Protein AF-A0A2J6R7A3-F1 (afdb_monomer)

Mean predicted aligned error: 12.29 Å

Foldseek 3Di:
DVVVVVVVVVVPPPPDPFAWAFDPPVPGRDTDGGCQLVPPVLVVLLVVLLVVLVVCVQVVVLVCLLVSLLSLLVSLVSNVVSCVVCVQRDALVSLVVSLCSLAQSCVSSDQDAPVSCVSNVVSVVSSLVSNLVSLVVLLVCLPPVLVRRDDPPHFDWDQDPVGTDGCPPPVNSVCSNVVSVVSNVCSCVVVVPVVVVVNPPVVVVPPDPPDDDDDPDPDDDDPPDRDDDPDPDDPDDDDDDDDDDDKDWDWDGDGPDIDIDIDD

Secondary structure (DSSP, 8-state):
-HHHHHHHHHHH-PPP----EE-SSTT---EE--TTTS-HHHHHHHHHHHHHHHHHHHTT-GGGHHHHHHHHHHHHHHHHHHHHHTTTTS-HHHHHHHHHHHHHHHHTT---SHHHHHHTHHHHHHHHHHHHHHHHHHHHHHHTGGGTT--TT---EEEETTEEEETTSHHHHHHHHHHHHHHHHHHHHHHHHHHHHTTTTTTTT---------------------S--------------------EEEEEEETTEEEEEEE-

pLDDT: mean 75.12, std 22.62, range [27.59, 96.31]

Solvent-accessible surface area (backbone atoms only — not comparable to full-atom values): 16138 Å² total; per-residue (Å²): 112,71,67,61,53,51,55,52,52,63,72,66,57,72,76,72,91,69,51,31,46,64,47,87,53,88,91,50,72,49,72,46,68,27,60,74,78,67,20,67,65,54,53,50,49,56,52,54,40,47,51,50,41,52,51,25,61,76,69,68,36,62,81,57,43,48,58,39,48,47,50,46,45,51,54,37,50,54,53,48,52,54,49,62,75,32,49,93,57,42,36,51,68,58,52,56,52,50,51,45,59,55,54,40,56,56,54,78,61,52,74,87,45,68,68,49,35,66,78,28,43,70,54,53,51,53,44,49,54,55,50,54,53,52,41,58,48,39,41,51,32,38,76,53,33,62,66,43,82,72,50,91,95,50,83,57,61,48,78,49,99,92,44,78,40,55,59,81,39,72,65,43,42,51,48,40,39,53,50,24,54,50,48,58,61,48,44,60,51,67,52,63,46,44,76,62,46,64,61,49,74,72,53,68,80,63,71,75,80,90,71,89,79,90,75,87,72,91,73,77,97,70,99,76,84,80,77,94,69,85,77,81,77,75,94,65,84,80,88,77,97,66,88,80,79,71,70,51,78,50,82,47,79,62,61,98,45,76,48,79,50,74,49,119

Structure (mmCIF, N/CA/C/O backbone):
data_AF-A0A2J6R7A3-F1
#
_entry.id   AF-A0A2J6R7A3-F1
#
loop_
_atom_site.group_PDB
_atom_site.id
_atom_site.type_symbol
_atom_site.label_atom_id
_atom_site.label_alt_id
_atom_site.label_comp_id
_atom_site.label_asym_id
_atom_site.label_entity_id
_atom_site.label_seq_id
_atom_site.pdbx_PDB_ins_code
_atom_site.Cartn_x
_atom_site.Cartn_y
_atom_site.Cartn_z
_atom_site.occupancy
_atom_site.B_iso_or_equiv
_atom_site.auth_seq_id
_atom_site.auth_comp_id
_atom_site.auth_asym_id
_atom_site.auth_atom_id
_atom_site.pdbx_PDB_model_num
ATOM 1 N N . MET A 1 1 ? -11.533 21.138 -23.924 1.00 52.56 1 MET A N 1
ATOM 2 C CA . MET A 1 1 ? -12.806 20.400 -23.740 1.00 52.56 1 MET A CA 1
ATOM 3 C C . MET A 1 1 ? -12.697 19.260 -22.718 1.00 52.56 1 MET A C 1
ATOM 5 O O . MET A 1 1 ? -13.515 19.230 -21.811 1.00 52.56 1 MET A O 1
ATOM 9 N N . MET A 1 2 ? -11.669 18.395 -22.769 1.00 51.00 2 MET A N 1
ATOM 10 C CA . MET A 1 2 ? -11.481 17.281 -21.807 1.00 51.00 2 MET A CA 1
ATOM 11 C C . MET A 1 2 ? -11.433 17.689 -20.320 1.00 51.00 2 MET A C 1
ATOM 13 O O . MET A 1 2 ? -12.018 17.005 -19.488 1.00 51.00 2 MET A O 1
ATOM 17 N N . VAL A 1 3 ? -10.788 18.814 -19.982 1.00 53.75 3 VAL A N 1
ATOM 18 C CA . VAL A 1 3 ? -10.642 19.272 -18.582 1.00 53.75 3 VAL A CA 1
ATOM 19 C C . VAL A 1 3 ? -11.994 19.612 -17.941 1.00 53.75 3 VAL A C 1
ATOM 21 O O . VAL A 1 3 ? -12.256 19.224 -16.808 1.00 53.75 3 VAL A O 1
ATOM 24 N N . TRP A 1 4 ? -12.890 20.261 -18.687 1.00 63.69 4 TRP A N 1
ATOM 25 C CA . TRP A 1 4 ? -14.226 20.622 -18.203 1.00 63.69 4 TRP A CA 1
ATOM 26 C C . TRP A 1 4 ? -15.150 19.409 -18.055 1.00 63.69 4 TRP A C 1
ATOM 28 O O . TRP A 1 4 ? -15.930 19.359 -17.110 1.00 63.69 4 TRP A O 1
ATOM 38 N N . CYS A 1 5 ? -15.011 18.398 -18.922 1.00 60.84 5 CYS A N 1
ATOM 39 C CA . CYS A 1 5 ? -15.703 17.118 -18.743 1.00 60.84 5 CYS A CA 1
ATOM 40 C C . CYS A 1 5 ? -15.235 16.391 -17.478 1.00 60.84 5 CYS A C 1
ATOM 42 O O . CYS A 1 5 ? -16.072 15.880 -16.745 1.00 60.84 5 CYS A O 1
ATOM 44 N N . MET A 1 6 ? -13.930 16.386 -17.171 1.00 54.31 6 MET A N 1
ATOM 45 C CA . MET A 1 6 ? -13.450 15.790 -15.918 1.00 54.31 6 MET A CA 1
ATOM 46 C C . MET A 1 6 ? -13.979 16.538 -14.691 1.00 54.31 6 MET A C 1
ATOM 48 O O . MET A 1 6 ? -14.479 15.893 -13.777 1.00 54.31 6 MET A O 1
ATOM 52 N N . ILE A 1 7 ? -13.945 17.876 -14.681 1.00 62.59 7 ILE A N 1
ATOM 53 C CA . ILE A 1 7 ? -14.478 18.678 -13.564 1.00 62.59 7 I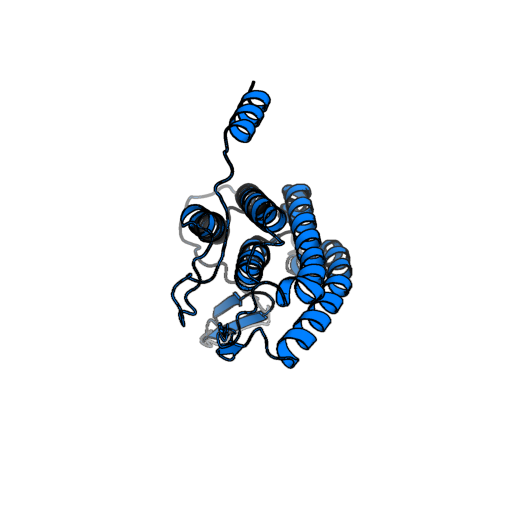LE A CA 1
ATOM 54 C C . ILE A 1 7 ? -15.981 18.421 -13.368 1.00 62.59 7 ILE A C 1
ATOM 56 O O . ILE A 1 7 ? -16.423 18.244 -12.236 1.00 62.59 7 ILE A O 1
ATOM 60 N N . ALA A 1 8 ? -16.754 18.333 -14.455 1.00 66.19 8 ALA A N 1
ATOM 61 C CA . ALA A 1 8 ? -18.174 18.001 -14.386 1.00 66.19 8 ALA A CA 1
ATOM 62 C C . ALA A 1 8 ? -18.407 16.584 -13.830 1.00 66.19 8 ALA A C 1
ATOM 64 O O . ALA A 1 8 ? -19.236 16.410 -12.945 1.00 66.19 8 ALA A O 1
ATOM 65 N N . ILE A 1 9 ? -17.635 15.583 -14.268 1.00 63.72 9 ILE A N 1
ATOM 66 C CA . ILE A 1 9 ? -17.728 14.206 -13.750 1.00 63.72 9 ILE A CA 1
ATOM 67 C C . ILE A 1 9 ? -17.385 14.153 -12.251 1.00 63.72 9 ILE A C 1
ATOM 69 O O . ILE A 1 9 ? -18.092 13.497 -11.489 1.00 63.72 9 ILE A O 1
ATOM 73 N N . PHE A 1 10 ? -16.366 14.891 -11.802 1.00 54.72 10 PHE A N 1
ATOM 74 C CA . PHE A 1 10 ? -16.024 14.991 -10.379 1.00 54.72 10 PHE A CA 1
ATOM 75 C C . PHE A 1 10 ? -17.095 15.708 -9.547 1.00 54.72 10 PHE A C 1
ATOM 77 O O . PHE A 1 10 ? -17.255 15.383 -8.374 1.00 54.72 10 PHE A O 1
ATOM 84 N N . ALA A 1 11 ? -17.853 16.638 -10.134 1.00 61.22 11 ALA A N 1
ATOM 85 C CA . ALA A 1 11 ? -18.954 17.321 -9.454 1.00 61.22 11 ALA A CA 1
ATOM 86 C C . ALA A 1 11 ? -20.214 16.445 -9.294 1.00 61.22 11 ALA A C 1
ATOM 88 O O . ALA A 1 11 ? -20.999 16.679 -8.377 1.00 61.22 11 ALA A O 1
ATOM 89 N N . PHE A 1 12 ? -20.400 15.432 -10.152 1.00 52.88 12 PHE A N 1
ATOM 90 C CA . PHE A 1 12 ? -21.544 14.506 -10.106 1.00 52.88 12 PHE A CA 1
ATOM 91 C C . PHE A 1 12 ? -21.271 13.189 -9.378 1.00 52.88 12 PHE A C 1
ATOM 93 O O . PHE A 1 12 ? -22.209 12.429 -9.135 1.00 52.88 12 PHE A O 1
ATOM 100 N N . LEU A 1 13 ? -20.022 12.916 -8.997 1.00 53.72 13 LEU A N 1
ATOM 101 C CA . LEU A 1 13 ? -19.700 11.825 -8.083 1.00 53.72 13 LEU A CA 1
ATOM 102 C C . LEU A 1 13 ? -20.241 12.186 -6.700 1.00 53.72 13 LEU A C 1
ATOM 104 O O . LEU A 1 13 ? -19.534 12.748 -5.861 1.00 53.72 13 LEU A O 1
ATOM 108 N N . GLN A 1 14 ? -21.526 11.882 -6.477 1.00 46.75 14 GLN A N 1
ATOM 109 C CA . GLN A 1 14 ? -22.060 11.837 -5.130 1.00 46.75 14 GLN A CA 1
ATOM 110 C C . GLN A 1 14 ? -21.192 10.843 -4.364 1.00 46.75 14 GLN A C 1
ATOM 112 O O . GLN A 1 14 ? -21.101 9.679 -4.757 1.00 46.75 14 GLN A O 1
ATOM 117 N N . PRO A 1 15 ? -20.503 11.304 -3.320 1.00 53.16 15 PRO A N 1
ATOM 118 C CA . PRO A 1 15 ? -19.711 10.413 -2.509 1.00 53.16 15 PRO A CA 1
ATOM 119 C C . PRO A 1 15 ? -20.674 9.416 -1.889 1.00 53.16 15 PRO A C 1
ATOM 121 O O . PRO A 1 15 ? -21.611 9.827 -1.195 1.00 53.16 15 PRO A O 1
ATOM 124 N N . ALA A 1 16 ? -20.474 8.129 -2.167 1.00 56.16 16 ALA A N 1
ATOM 125 C CA . ALA A 1 16 ? -21.212 7.118 -1.444 1.00 56.16 16 ALA A CA 1
ATOM 126 C C . ALA A 1 16 ? -20.918 7.318 0.049 1.00 56.16 16 ALA A C 1
ATOM 128 O O . ALA A 1 16 ? -19.846 7.782 0.457 1.00 56.16 16 ALA A O 1
ATOM 129 N N . LEU A 1 17 ? -21.945 7.108 0.870 1.00 59.06 17 LEU A N 1
ATOM 130 C CA . LEU A 1 17 ? -21.821 7.199 2.316 1.00 59.06 17 LEU A CA 1
ATOM 131 C C . LEU A 1 17 ? -20.882 6.068 2.754 1.00 59.06 17 LEU A C 1
ATOM 133 O O . LEU A 1 17 ? -21.301 4.935 2.957 1.00 59.06 17 LEU A O 1
ATOM 137 N N . ALA A 1 18 ? -19.608 6.413 2.868 1.00 58.22 18 ALA A N 1
ATOM 138 C CA . ALA A 1 18 ? -18.520 5.543 3.256 1.00 58.22 18 ALA A CA 1
ATOM 139 C C . ALA A 1 18 ? -18.461 5.436 4.783 1.00 58.22 18 ALA A C 1
ATOM 141 O O . ALA A 1 18 ? -18.027 6.360 5.478 1.00 58.22 18 ALA A O 1
ATOM 142 N N . TYR A 1 19 ? -18.958 4.320 5.315 1.00 78.00 19 TYR A N 1
ATOM 143 C CA . TYR A 1 19 ? -18.936 4.029 6.746 1.00 78.00 19 TYR A CA 1
ATOM 144 C C . TYR A 1 19 ? -18.610 2.567 6.935 1.00 78.00 19 TYR A C 1
ATOM 146 O O . TYR A 1 19 ? -19.384 1.697 6.544 1.00 78.00 19 TYR A O 1
ATOM 154 N N . THR A 1 20 ? -17.495 2.310 7.601 1.00 86.50 20 THR A N 1
ATOM 155 C CA . THR A 1 20 ? -17.261 1.002 8.185 1.00 86.50 20 THR A CA 1
ATOM 156 C C . THR A 1 20 ? -17.629 1.037 9.649 1.00 86.50 20 THR A C 1
ATOM 158 O O . THR A 1 20 ? -17.052 1.799 10.423 1.00 86.50 20 THR A O 1
ATOM 161 N N . TYR A 1 21 ? -18.615 0.235 10.015 1.00 90.00 21 TYR A N 1
ATOM 162 C CA . TYR A 1 21 ? -19.198 0.223 11.347 1.00 90.00 21 TYR A CA 1
ATOM 163 C C . TYR A 1 21 ? -19.470 -1.216 11.784 1.00 90.00 21 TYR A C 1
ATOM 165 O O . TYR A 1 21 ? -19.466 -2.153 10.982 1.00 90.00 21 TYR A O 1
ATOM 173 N N . PHE A 1 22 ? -19.663 -1.405 13.085 1.00 91.38 22 PHE A N 1
ATOM 174 C CA . PHE A 1 22 ? -20.123 -2.688 13.605 1.00 91.38 22 PHE A CA 1
ATOM 175 C C . PHE A 1 22 ? -21.624 -2.814 13.395 1.00 91.38 22 PHE A C 1
ATOM 177 O O . PHE A 1 22 ? -22.335 -1.834 13.592 1.00 91.38 22 PHE A O 1
ATOM 184 N N . SER A 1 23 ? -22.103 -4.020 13.093 1.00 93.19 23 SER A N 1
ATOM 185 C CA . SER A 1 23 ? -23.536 -4.315 13.077 1.00 93.19 23 SER A CA 1
ATOM 186 C C . SER A 1 23 ? -24.207 -3.828 14.371 1.00 93.19 23 SER A C 1
ATOM 188 O O . SER A 1 23 ? -23.655 -3.973 15.472 1.00 93.19 23 SER A O 1
ATOM 190 N N . GLU 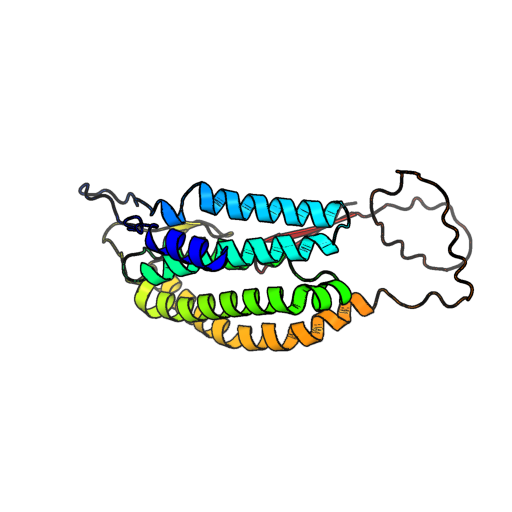A 1 24 ? -25.390 -3.230 14.216 1.00 93.31 24 GLU A N 1
ATOM 191 C CA . GLU A 1 24 ? -26.219 -2.729 15.319 1.00 93.31 24 GLU A CA 1
ATOM 192 C C . GLU A 1 24 ? -26.833 -3.869 16.146 1.00 93.31 24 GLU A C 1
ATOM 194 O O . GLU A 1 24 ? -27.327 -3.641 17.250 1.00 93.31 24 GLU A O 1
ATOM 199 N N . GLU A 1 25 ? -26.762 -5.109 15.654 1.00 95.38 25 GLU A N 1
ATOM 200 C CA . GLU A 1 25 ? -27.250 -6.283 16.368 1.00 95.38 25 GLU A CA 1
ATOM 201 C C . GLU A 1 25 ? -26.543 -6.447 17.734 1.00 95.38 25 GLU A C 1
ATOM 203 O O . GLU A 1 25 ? -25.303 -6.447 17.816 1.00 95.38 25 GLU A O 1
ATOM 208 N N . PRO A 1 26 ? -27.304 -6.607 18.834 1.00 93.69 26 PRO A N 1
ATOM 209 C CA . PRO A 1 26 ? -26.738 -6.724 20.170 1.00 93.69 26 PRO A CA 1
ATOM 210 C C . PRO A 1 26 ? -25.881 -7.989 20.276 1.00 93.69 26 PRO A C 1
ATOM 212 O O . PRO A 1 26 ? -26.331 -9.095 19.996 1.00 93.69 26 PRO A O 1
ATOM 215 N N . GLY A 1 27 ? -24.619 -7.820 20.675 1.00 91.19 27 GLY A N 1
ATOM 216 C CA . GLY A 1 27 ? -23.644 -8.914 20.756 1.00 91.19 27 GLY A CA 1
ATOM 217 C C . GLY A 1 27 ? -22.972 -9.284 19.429 1.00 91.19 27 GLY A C 1
ATOM 218 O O . GLY A 1 27 ? -22.037 -10.083 19.438 1.00 91.19 27 GLY A O 1
ATOM 219 N N . SER A 1 28 ? -23.366 -8.684 18.301 1.00 94.00 28 SER A N 1
ATOM 220 C CA . SER A 1 28 ? -22.678 -8.905 17.029 1.00 94.00 28 SER A CA 1
ATOM 221 C C . SER A 1 28 ? -21.379 -8.098 16.958 1.00 94.00 28 SER A C 1
ATOM 223 O O . SER A 1 28 ? -21.346 -6.885 17.198 1.00 94.00 28 SER A O 1
ATOM 225 N N . CYS A 1 29 ? -20.292 -8.784 16.605 1.00 92.88 29 CYS A N 1
ATOM 226 C CA . CYS A 1 29 ? -18.994 -8.186 16.277 1.00 92.88 29 CYS A CA 1
ATOM 227 C C . CYS A 1 29 ? -18.745 -8.158 14.762 1.00 92.88 29 CYS A C 1
ATOM 229 O O . CYS A 1 29 ? -17.603 -8.027 14.321 1.00 92.88 29 CYS A O 1
ATOM 231 N N . GLN A 1 30 ? -19.801 -8.303 13.958 1.00 93.00 30 GLN A N 1
ATOM 232 C CA . GLN A 1 30 ? -19.699 -8.225 12.509 1.00 93.00 30 GLN A CA 1
ATOM 233 C C . GLN A 1 30 ? -19.356 -6.799 12.081 1.00 93.00 30 GLN A C 1
ATOM 235 O O . GLN A 1 30 ? -19.992 -5.840 12.514 1.00 93.00 30 GLN A O 1
ATOM 240 N N . ILE A 1 31 ? -18.358 -6.675 11.212 1.00 90.56 31 ILE A N 1
ATOM 241 C CA . ILE A 1 31 ? -17.948 -5.405 10.620 1.00 90.56 31 ILE A CA 1
ATOM 242 C C . ILE A 1 31 ? -18.575 -5.310 9.238 1.00 90.56 31 ILE A C 1
ATOM 244 O O . ILE A 1 31 ? -18.344 -6.168 8.385 1.00 90.56 31 ILE A O 1
ATOM 248 N N . ILE A 1 32 ? -19.358 -4.261 9.026 1.00 91.81 32 ILE A N 1
ATOM 24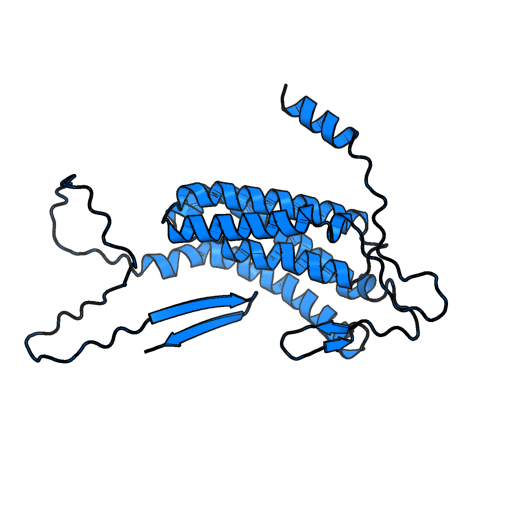9 C CA . ILE A 1 32 ? -19.896 -3.899 7.721 1.00 91.81 32 ILE A CA 1
ATOM 250 C C . ILE A 1 32 ? -18.907 -2.904 7.132 1.00 91.81 32 ILE A C 1
ATOM 252 O O . ILE A 1 32 ? -18.773 -1.797 7.641 1.00 91.81 32 ILE A O 1
ATOM 256 N N . GLY A 1 33 ? -18.140 -3.351 6.140 1.00 88.19 33 GLY A N 1
ATOM 257 C CA . GLY A 1 33 ? -17.091 -2.558 5.505 1.00 88.19 33 GLY A CA 1
ATOM 258 C C . GLY A 1 33 ? -17.630 -1.575 4.471 1.00 88.19 33 GLY A C 1
ATOM 259 O O . GLY A 1 33 ? -18.680 -1.818 3.873 1.00 88.19 33 GLY A O 1
ATOM 260 N N . ASP A 1 34 ? -16.879 -0.505 4.220 1.00 86.25 34 ASP A N 1
ATOM 261 C CA . ASP A 1 34 ? -17.216 0.447 3.168 1.00 86.25 34 ASP A CA 1
ATOM 262 C C . ASP A 1 34 ? -17.059 -0.194 1.777 1.00 86.25 34 ASP A C 1
ATOM 264 O O . ASP A 1 34 ? -15.997 -0.717 1.421 1.00 86.25 34 ASP A O 1
ATOM 268 N N . ALA A 1 35 ? -18.126 -0.150 0.977 1.00 86.94 35 ALA A N 1
ATOM 269 C CA . ALA A 1 35 ? -18.133 -0.661 -0.387 1.00 86.94 35 ALA A CA 1
ATOM 270 C C . ALA A 1 35 ? -17.230 0.147 -1.327 1.00 86.94 35 ALA A C 1
ATOM 272 O O . ALA A 1 35 ? -16.858 -0.375 -2.372 1.00 86.94 35 ALA A O 1
ATOM 273 N N . ASP A 1 36 ? -16.827 1.367 -0.974 1.00 83.38 36 ASP A N 1
ATOM 274 C CA . ASP A 1 36 ? -15.869 2.120 -1.778 1.00 83.38 36 ASP A CA 1
ATOM 275 C C . ASP A 1 36 ? -14.442 1.617 -1.544 1.00 83.38 36 ASP A C 1
ATOM 277 O O . ASP A 1 36 ? -13.702 1.421 -2.502 1.00 83.38 36 ASP A O 1
ATOM 281 N N . VAL A 1 37 ? -14.047 1.320 -0.301 1.00 81.44 37 VAL A N 1
ATOM 282 C CA . VAL A 1 37 ? -12.709 0.775 0.011 1.00 81.44 37 VAL A CA 1
ATOM 283 C C . VAL A 1 37 ? -12.611 -0.714 -0.336 1.00 81.44 37 VAL A C 1
ATOM 285 O O . VAL A 1 37 ? -11.611 -1.178 -0.893 1.00 81.44 37 VAL A O 1
ATOM 288 N N . TYR A 1 38 ? -13.654 -1.483 -0.027 1.00 81.19 38 TYR A N 1
ATOM 289 C CA . TYR A 1 38 ? -13.719 -2.921 -0.293 1.00 81.19 38 TYR A CA 1
ATOM 290 C C . TYR A 1 38 ? -14.384 -3.286 -1.606 1.00 81.19 38 TYR A C 1
ATOM 292 O O . TYR A 1 38 ? -14.481 -4.475 -1.932 1.00 81.19 38 TYR A O 1
ATOM 300 N N . GLY A 1 39 ? -14.796 -2.278 -2.365 1.00 85.00 39 GLY A N 1
ATOM 301 C CA . GLY A 1 39 ? -15.435 -2.439 -3.650 1.00 85.00 39 GLY A CA 1
ATOM 302 C C . GLY A 1 39 ? -14.631 -3.350 -4.545 1.00 85.00 39 GLY A C 1
ATOM 303 O O . GLY A 1 39 ? -13.407 -3.226 -4.682 1.00 85.00 39 GLY A O 1
ATOM 304 N N . ILE A 1 40 ? -15.347 -4.260 -5.198 1.00 86.31 40 ILE A N 1
ATOM 305 C CA . ILE A 1 40 ? -14.751 -5.163 -6.174 1.00 86.31 40 ILE A CA 1
ATOM 306 C C . ILE A 1 40 ? -13.999 -4.372 -7.257 1.00 86.31 40 ILE A C 1
ATOM 308 O O . ILE A 1 40 ? -12.939 -4.804 -7.694 1.00 86.31 40 ILE A O 1
ATOM 312 N N . GLY A 1 41 ? -14.473 -3.167 -7.599 1.00 88.00 41 GLY A N 1
ATOM 313 C CA . GLY A 1 41 ? -13.824 -2.261 -8.547 1.00 88.00 41 GLY A CA 1
ATOM 314 C C . GLY A 1 41 ? -12.413 -1.827 -8.135 1.00 88.00 41 GLY A C 1
ATOM 315 O O . GLY A 1 41 ? -11.489 -1.980 -8.932 1.00 88.00 41 GLY A O 1
ATOM 316 N N . ILE A 1 42 ? -12.210 -1.341 -6.901 1.00 88.69 42 ILE A N 1
ATOM 317 C CA . ILE A 1 42 ? -10.878 -0.900 -6.445 1.00 88.69 42 ILE A CA 1
ATOM 318 C C . ILE A 1 42 ? -9.915 -2.087 -6.393 1.00 88.69 42 ILE A C 1
ATOM 320 O O . ILE A 1 42 ? -8.807 -2.016 -6.928 1.00 88.69 42 ILE A O 1
ATOM 324 N N . ARG A 1 43 ? -10.347 -3.205 -5.801 1.00 87.44 43 ARG A N 1
ATOM 325 C CA . ARG A 1 43 ? -9.512 -4.407 -5.667 1.00 87.44 43 ARG A CA 1
ATOM 326 C C . ARG A 1 43 ? -9.119 -4.978 -7.029 1.00 87.44 43 ARG A C 1
ATOM 328 O O . ARG A 1 43 ? -7.933 -5.194 -7.274 1.00 87.44 43 ARG A O 1
ATOM 335 N N . LEU A 1 44 ? -10.088 -5.165 -7.930 1.00 89.25 44 LEU A N 1
ATOM 336 C CA . LEU A 1 44 ? -9.810 -5.609 -9.297 1.00 89.25 44 LEU A CA 1
ATOM 337 C C . LEU A 1 44 ? -8.908 -4.616 -10.032 1.00 89.25 44 LEU A C 1
ATOM 339 O O . LEU A 1 44 ? -8.012 -5.055 -10.742 1.00 89.25 44 LEU A O 1
ATOM 343 N N . GLY A 1 45 ? -9.070 -3.307 -9.818 1.00 90.88 45 GLY A N 1
ATOM 344 C CA . GLY A 1 45 ? -8.184 -2.282 -10.372 1.00 90.88 45 GLY A CA 1
ATOM 345 C C . GLY A 1 45 ? -6.717 -2.514 -10.001 1.00 90.88 45 GLY A C 1
ATOM 346 O O . GLY A 1 45 ? -5.869 -2.619 -10.887 1.00 90.88 45 GLY A O 1
ATOM 347 N N . PHE A 1 46 ? -6.415 -2.686 -8.710 1.00 91.75 46 PHE A N 1
ATOM 348 C CA . PHE A 1 46 ? -5.051 -2.985 -8.253 1.00 91.75 46 PHE A CA 1
ATOM 349 C C . PHE A 1 46 ? -4.523 -4.325 -8.784 1.00 91.75 46 PHE A C 1
ATOM 351 O O . PHE A 1 46 ? -3.361 -4.402 -9.189 1.00 91.75 46 PHE A O 1
ATOM 358 N N . TYR A 1 47 ? -5.349 -5.374 -8.821 1.00 90.25 47 TYR A N 1
ATOM 359 C CA . TYR A 1 47 ? -4.923 -6.686 -9.320 1.00 90.25 47 TYR A CA 1
ATOM 360 C C . TYR A 1 47 ? -4.673 -6.695 -10.829 1.00 90.25 47 TYR A C 1
ATOM 362 O O . TYR A 1 47 ? -3.677 -7.258 -11.279 1.00 90.25 47 TYR A O 1
ATOM 370 N N . LEU A 1 48 ? -5.517 -6.028 -11.616 1.00 92.44 48 LEU A N 1
ATOM 371 C CA . LEU A 1 48 ? -5.323 -5.890 -13.059 1.00 92.44 48 LEU A CA 1
ATOM 372 C C . LEU A 1 48 ? -4.077 -5.057 -13.376 1.00 92.44 48 LEU A C 1
ATOM 374 O O . LEU A 1 48 ? -3.319 -5.417 -14.277 1.00 92.44 48 LEU A O 1
ATOM 378 N N . GLN A 1 49 ? -3.811 -3.993 -12.611 1.00 93.94 49 GLN A N 1
ATOM 379 C CA . GLN A 1 49 ? -2.561 -3.233 -12.721 1.00 93.94 49 GLN A CA 1
ATOM 380 C C . GLN A 1 49 ? -1.341 -4.101 -12.393 1.00 93.94 49 GLN A C 1
ATOM 382 O O . GLN A 1 49 ? -0.345 -4.075 -13.115 1.00 93.94 49 GLN A O 1
ATOM 387 N N . TYR A 1 50 ? -1.427 -4.928 -11.348 1.00 92.00 50 TYR A N 1
ATOM 388 C CA . TYR A 1 50 ? -0.354 -5.853 -10.985 1.00 92.00 50 TYR A CA 1
ATOM 389 C C . TYR A 1 50 ? -0.079 -6.876 -12.089 1.00 92.00 50 TYR A C 1
ATOM 391 O O . TYR A 1 50 ? 1.069 -7.043 -12.498 1.00 92.00 50 TYR A O 1
ATOM 399 N N . ILE A 1 51 ? -1.126 -7.503 -12.631 1.00 91.88 51 ILE A N 1
ATOM 400 C CA . ILE A 1 51 ? -1.007 -8.425 -13.767 1.00 91.88 51 ILE A CA 1
ATOM 401 C C . ILE A 1 51 ? -0.389 -7.706 -14.968 1.00 91.88 51 ILE A C 1
ATOM 403 O O . ILE A 1 51 ? 0.518 -8.247 -15.592 1.00 91.88 51 ILE A O 1
ATOM 407 N N . SER A 1 52 ? -0.806 -6.472 -15.255 1.00 94.81 52 SER A N 1
ATOM 408 C CA . SER A 1 52 ? -0.250 -5.676 -16.358 1.00 94.81 52 SER A CA 1
ATOM 409 C C . SER A 1 52 ? 1.256 -5.459 -16.200 1.00 94.81 52 SER A C 1
ATOM 411 O O . SER A 1 52 ? 2.004 -5.639 -17.158 1.00 94.81 52 SER A O 1
ATOM 413 N N . VAL A 1 53 ? 1.727 -5.155 -14.986 1.00 93.75 53 VAL A N 1
ATOM 414 C CA . VAL A 1 53 ? 3.164 -5.046 -14.684 1.00 93.75 53 VAL A CA 1
ATOM 415 C C . VAL A 1 53 ? 3.890 -6.368 -14.893 1.00 93.75 53 VAL A C 1
ATOM 417 O O . VAL A 1 53 ? 4.949 -6.384 -15.518 1.00 93.75 53 VAL A O 1
ATOM 420 N N . VAL A 1 54 ? 3.328 -7.475 -14.404 1.00 90.81 54 VAL A N 1
ATOM 421 C CA . VAL A 1 54 ? 3.915 -8.809 -14.587 1.00 90.81 54 VAL A CA 1
ATOM 422 C C . VAL A 1 54 ? 4.023 -9.152 -16.073 1.00 90.81 54 VAL A C 1
ATOM 424 O O . VAL A 1 54 ? 5.080 -9.597 -16.510 1.00 90.81 54 VAL A O 1
ATOM 427 N N . LEU A 1 55 ? 2.985 -8.883 -16.869 1.00 93.38 55 LEU A N 1
ATOM 428 C CA . LEU A 1 55 ? 3.006 -9.105 -18.316 1.00 93.38 55 LEU A CA 1
ATOM 429 C C . LEU A 1 55 ? 4.047 -8.219 -19.013 1.00 93.38 55 LEU A C 1
ATOM 431 O O . LEU A 1 55 ? 4.801 -8.727 -19.839 1.00 93.38 55 LEU A O 1
ATOM 435 N N . CYS A 1 56 ? 4.156 -6.936 -18.648 1.00 94.31 56 CYS A N 1
ATOM 436 C CA . CYS A 1 56 ? 5.193 -6.053 -19.195 1.00 94.31 56 CYS A CA 1
ATOM 437 C C . CYS A 1 56 ? 6.600 -6.600 -18.919 1.00 94.31 56 CYS A C 1
ATOM 439 O O . CYS A 1 56 ? 7.455 -6.565 -19.798 1.00 94.31 56 CYS A O 1
ATOM 441 N N . ILE A 1 57 ? 6.835 -7.143 -17.720 1.00 89.75 57 ILE A N 1
ATOM 442 C CA . ILE A 1 57 ? 8.121 -7.749 -17.351 1.00 89.75 57 ILE A CA 1
ATOM 443 C C . ILE A 1 57 ? 8.367 -9.045 -18.136 1.00 89.75 57 ILE A C 1
ATOM 445 O O . ILE A 1 57 ? 9.468 -9.247 -18.635 1.00 89.75 57 ILE A O 1
ATOM 449 N N . ILE A 1 58 ? 7.362 -9.919 -18.263 1.00 91.94 58 ILE A N 1
ATOM 450 C CA . ILE A 1 58 ? 7.491 -11.201 -18.977 1.00 91.94 58 ILE A CA 1
ATOM 451 C C . ILE A 1 58 ? 7.786 -10.989 -20.468 1.00 91.94 58 ILE A C 1
ATOM 453 O O . ILE A 1 58 ? 8.576 -11.736 -21.041 1.00 91.94 58 ILE A O 1
ATOM 457 N N . PHE A 1 59 ? 7.171 -9.983 -21.093 1.00 96.25 59 PHE A N 1
ATOM 458 C CA . PHE A 1 59 ? 7.340 -9.682 -22.518 1.00 96.25 59 PHE A CA 1
ATOM 459 C C . PHE A 1 59 ? 8.440 -8.652 -22.820 1.00 96.25 59 PHE A C 1
ATOM 461 O O . PHE A 1 59 ? 8.559 -8.234 -23.968 1.00 96.25 59 PHE A O 1
ATOM 468 N N . ASP A 1 60 ? 9.225 -8.246 -21.816 1.00 93.19 60 ASP A N 1
ATOM 469 C CA . ASP A 1 60 ? 10.292 -7.237 -21.930 1.00 93.19 60 ASP A CA 1
ATOM 470 C C . ASP A 1 60 ? 9.820 -5.890 -22.521 1.00 93.19 60 ASP A C 1
ATOM 472 O O . ASP A 1 60 ? 10.522 -5.207 -23.259 1.00 93.19 60 ASP A O 1
ATOM 476 N N . ARG A 1 61 ? 8.587 -5.495 -22.186 1.00 96.00 61 ARG A N 1
ATOM 477 C CA . ARG A 1 61 ? 7.930 -4.250 -22.619 1.00 96.00 61 ARG A CA 1
ATOM 478 C C . ARG A 1 61 ? 8.095 -3.163 -21.563 1.00 96.00 61 ARG A C 1
ATOM 480 O O . ARG A 1 61 ? 7.129 -2.694 -20.957 1.00 96.00 61 ARG A O 1
ATOM 487 N N . ILE A 1 62 ? 9.341 -2.798 -21.273 1.00 92.12 62 ILE A N 1
ATOM 488 C CA . ILE A 1 62 ? 9.674 -1.879 -20.173 1.00 92.12 62 ILE A CA 1
ATOM 489 C C . ILE A 1 62 ? 9.165 -0.453 -20.445 1.00 92.12 62 ILE A C 1
ATOM 491 O O . ILE A 1 62 ? 8.814 0.268 -19.512 1.00 92.12 62 ILE A O 1
ATOM 495 N N . GLU A 1 63 ? 9.045 -0.051 -21.708 1.00 93.31 63 GLU A N 1
ATOM 496 C CA . GLU A 1 63 ? 8.450 1.222 -22.122 1.00 93.31 63 GLU A CA 1
ATOM 497 C C . GLU A 1 63 ? 6.985 1.373 -21.684 1.00 93.31 63 GLU A C 1
ATOM 499 O O . GLU A 1 63 ? 6.568 2.469 -21.293 1.00 93.31 63 GLU A O 1
ATOM 504 N N . ASP A 1 64 ? 6.236 0.268 -21.653 1.00 95.69 64 ASP A N 1
ATOM 505 C CA . ASP A 1 64 ? 4.819 0.233 -21.283 1.00 95.69 64 ASP A CA 1
ATOM 506 C C . ASP A 1 64 ? 4.627 0.257 -19.750 1.00 95.69 64 ASP A C 1
ATOM 508 O O . ASP A 1 64 ? 3.566 0.629 -19.235 1.00 95.69 64 ASP A O 1
ATOM 512 N N . LEU A 1 65 ? 5.689 -0.025 -18.985 1.00 94.50 65 LEU A N 1
ATOM 513 C CA . LEU A 1 65 ? 5.672 -0.032 -17.520 1.00 94.50 65 LEU A CA 1
ATOM 514 C C . LEU A 1 65 ? 5.356 1.354 -16.931 1.00 94.50 65 LEU A C 1
ATOM 516 O O . LEU A 1 65 ? 4.762 1.465 -15.855 1.00 94.50 65 LEU A O 1
ATOM 520 N N . LYS A 1 66 ? 5.690 2.427 -17.659 1.00 95.44 66 LYS A N 1
ATOM 521 C CA . LYS A 1 66 ? 5.328 3.804 -17.295 1.00 95.44 66 LYS A CA 1
ATOM 522 C C . LYS A 1 66 ? 3.813 3.988 -17.203 1.00 95.44 66 LYS A C 1
ATOM 524 O O . LYS A 1 66 ? 3.349 4.608 -16.246 1.00 95.44 66 LYS A O 1
ATOM 529 N N . ALA A 1 67 ? 3.059 3.445 -18.159 1.00 95.94 67 ALA A N 1
ATOM 530 C CA . ALA A 1 67 ? 1.601 3.540 -18.175 1.00 95.94 67 ALA A CA 1
ATOM 531 C C . ALA A 1 67 ? 0.984 2.758 -17.005 1.00 95.94 67 ALA A C 1
ATOM 533 O O . ALA A 1 67 ? 0.104 3.273 -16.314 1.00 95.94 67 ALA A O 1
ATOM 534 N N . ALA A 1 68 ? 1.512 1.568 -16.700 1.00 95.12 68 ALA A N 1
ATOM 535 C CA . ALA A 1 68 ? 1.070 0.780 -15.547 1.00 95.12 68 ALA A CA 1
ATOM 536 C C . ALA A 1 68 ? 1.310 1.512 -14.209 1.00 95.12 68 ALA A C 1
ATOM 538 O O . ALA A 1 68 ? 0.425 1.589 -13.358 1.00 95.12 68 ALA A O 1
ATOM 539 N N . ARG A 1 69 ? 2.476 2.153 -14.030 1.00 94.81 69 ARG A N 1
ATOM 540 C CA . ARG A 1 69 ? 2.753 2.982 -12.837 1.00 94.81 69 ARG A CA 1
ATOM 541 C C . ARG A 1 69 ? 1.807 4.175 -12.713 1.00 94.81 69 ARG A C 1
ATOM 543 O O . ARG A 1 69 ? 1.377 4.505 -11.611 1.00 94.81 69 ARG A O 1
ATOM 550 N N . GLN A 1 70 ? 1.483 4.833 -13.827 1.00 95.81 70 GLN A N 1
ATOM 551 C CA . GLN A 1 70 ? 0.509 5.930 -13.829 1.00 95.81 70 GLN A CA 1
ATOM 552 C C . GLN A 1 70 ? -0.870 5.437 -13.390 1.00 95.81 70 GLN A C 1
ATOM 554 O O . GLN A 1 70 ? -1.527 6.092 -12.582 1.00 95.81 70 GLN A O 1
ATOM 559 N N . GLY A 1 71 ? -1.261 4.254 -13.858 1.00 94.62 71 GLY A N 1
ATOM 560 C CA . GLY A 1 71 ? -2.464 3.569 -13.419 1.00 94.62 71 GLY A CA 1
ATOM 561 C C . GLY A 1 71 ? -2.483 3.293 -11.915 1.00 94.62 71 GLY A C 1
ATOM 562 O O . GLY A 1 71 ? -3.446 3.656 -11.241 1.00 94.62 71 GLY A O 1
ATOM 563 N N . PHE A 1 72 ? -1.400 2.741 -11.359 1.00 95.00 72 PHE A N 1
ATOM 564 C CA . PHE A 1 72 ? -1.266 2.567 -9.908 1.00 95.00 72 PHE A CA 1
ATOM 565 C C . PHE A 1 72 ? -1.385 3.880 -9.140 1.00 95.00 72 PHE A C 1
ATOM 567 O O . PHE A 1 72 ? -2.094 3.929 -8.141 1.00 95.00 72 PHE A O 1
ATOM 574 N N . ASN A 1 73 ? -0.740 4.951 -9.601 1.00 95.75 73 ASN A N 1
ATOM 575 C CA . ASN A 1 73 ? -0.842 6.254 -8.946 1.00 95.75 73 ASN A CA 1
ATOM 576 C C . ASN A 1 73 ? -2.275 6.791 -8.949 1.00 95.75 73 ASN A C 1
ATOM 578 O O . ASN A 1 73 ? -2.704 7.352 -7.944 1.00 95.75 73 ASN A O 1
ATOM 582 N N . ALA A 1 74 ? -3.021 6.598 -10.039 1.00 95.00 74 ALA A N 1
ATOM 583 C CA . ALA A 1 74 ? -4.419 7.006 -10.120 1.00 95.00 74 ALA A CA 1
ATOM 584 C C . ALA A 1 74 ? -5.299 6.233 -9.121 1.00 95.00 74 ALA A C 1
ATOM 586 O O . ALA A 1 74 ? -6.040 6.853 -8.359 1.00 95.00 74 ALA A O 1
ATOM 587 N N . PHE A 1 75 ? -5.173 4.901 -9.063 1.00 93.56 75 PHE A N 1
ATOM 588 C CA . PHE A 1 75 ? -5.926 4.076 -8.108 1.00 93.56 75 PHE A CA 1
ATOM 589 C C . PHE A 1 75 ? -5.528 4.348 -6.654 1.00 93.56 75 PHE A C 1
ATOM 591 O O . PHE A 1 75 ? -6.398 4.479 -5.795 1.00 93.56 75 PHE A O 1
ATOM 598 N N . SER A 1 76 ? -4.232 4.497 -6.378 1.00 94.81 76 SER A N 1
ATOM 599 C CA . SER A 1 76 ? -3.728 4.850 -5.050 1.00 94.81 76 SER A CA 1
ATOM 600 C C . SER A 1 76 ? -4.226 6.215 -4.599 1.00 94.81 76 SER A C 1
ATOM 602 O O . SER A 1 76 ? -4.659 6.355 -3.461 1.00 94.81 76 SER A O 1
ATOM 604 N N . LEU A 1 77 ? -4.219 7.217 -5.481 1.00 94.38 77 LEU A N 1
ATOM 605 C CA . LEU A 1 77 ? -4.747 8.539 -5.159 1.00 94.38 77 LEU A CA 1
ATOM 606 C C . LEU A 1 77 ? -6.249 8.478 -4.849 1.00 94.38 77 LEU A C 1
ATOM 608 O O . LEU A 1 77 ? -6.675 9.052 -3.852 1.00 94.38 77 LEU A O 1
ATOM 612 N N . ALA A 1 78 ? -7.038 7.753 -5.647 1.00 92.31 78 ALA A N 1
ATOM 613 C CA . ALA A 1 78 ? -8.470 7.584 -5.401 1.00 92.31 78 ALA A CA 1
ATOM 614 C C . ALA A 1 78 ? -8.750 6.901 -4.049 1.00 92.31 78 ALA A C 1
ATOM 616 O O . ALA A 1 78 ? -9.552 7.401 -3.259 1.00 92.31 78 ALA A O 1
ATOM 617 N N . ALA A 1 79 ? -8.038 5.809 -3.748 1.00 92.50 79 ALA A N 1
ATOM 618 C CA . ALA A 1 79 ? -8.166 5.094 -2.480 1.00 92.50 79 ALA A CA 1
ATOM 619 C C . ALA A 1 79 ? -7.769 5.971 -1.280 1.00 92.50 79 ALA A C 1
ATOM 621 O O . ALA A 1 79 ? -8.488 6.016 -0.284 1.00 92.50 79 ALA A O 1
ATOM 622 N N . LEU A 1 80 ? -6.667 6.722 -1.389 1.00 93.31 80 LEU A N 1
ATOM 623 C CA . LEU A 1 80 ? -6.203 7.621 -0.330 1.00 93.31 80 LEU A CA 1
ATOM 624 C C . LEU A 1 80 ? -7.148 8.801 -0.100 1.00 93.31 80 LEU A C 1
ATOM 626 O O . LEU A 1 80 ? -7.385 9.159 1.050 1.00 93.31 80 LEU A O 1
ATOM 630 N N . ILE A 1 81 ? -7.714 9.394 -1.157 1.00 93.00 81 ILE A N 1
ATOM 631 C CA . ILE A 1 81 ? -8.714 10.462 -1.017 1.00 93.00 81 ILE A CA 1
ATOM 632 C C . ILE A 1 81 ? -9.920 9.945 -0.231 1.00 93.00 81 ILE A C 1
ATOM 634 O O . ILE A 1 81 ? -10.360 10.619 0.703 1.00 93.00 81 ILE A O 1
ATOM 638 N N . ASN A 1 82 ? -10.425 8.753 -0.567 1.00 90.38 82 ASN A N 1
ATOM 639 C CA . ASN A 1 82 ? -11.555 8.172 0.153 1.00 90.38 82 ASN A CA 1
ATOM 640 C C . ASN A 1 82 ? -11.200 7.863 1.618 1.00 90.38 82 ASN A C 1
ATOM 642 O O . ASN A 1 82 ? -11.934 8.239 2.532 1.00 90.38 82 ASN A O 1
ATOM 646 N N . LEU A 1 83 ? -10.028 7.268 1.855 1.00 91.69 83 LEU A N 1
ATOM 647 C CA . LEU A 1 83 ? -9.547 6.953 3.200 1.00 91.69 83 LEU A CA 1
ATOM 648 C C . LEU A 1 83 ? -9.396 8.210 4.069 1.00 91.69 83 LEU A C 1
ATOM 650 O O . LEU A 1 83 ? -9.868 8.244 5.202 1.00 91.69 83 LEU A O 1
ATOM 654 N N . TYR A 1 84 ? -8.759 9.262 3.551 1.00 93.62 84 TYR A N 1
ATOM 655 C CA . TYR A 1 84 ? -8.530 10.496 4.306 1.00 93.62 84 TYR A CA 1
ATOM 656 C C . TYR A 1 84 ? -9.817 11.260 4.577 1.00 93.62 84 TYR A C 1
ATOM 658 O O . TYR A 1 84 ? -9.983 11.821 5.659 1.00 93.62 84 TYR A O 1
ATOM 666 N N . ARG A 1 85 ? -10.751 11.251 3.627 1.00 91.81 85 ARG A N 1
ATOM 667 C CA . ARG A 1 85 ? -12.060 11.873 3.804 1.00 91.81 85 ARG A CA 1
ATOM 668 C C . ARG A 1 85 ? -12.850 11.229 4.946 1.00 91.81 85 ARG A C 1
ATOM 670 O O . ARG A 1 85 ? -13.527 11.943 5.683 1.00 91.81 85 ARG A O 1
ATOM 677 N N . ASN A 1 86 ? -12.749 9.911 5.102 1.00 90.38 86 ASN A N 1
ATOM 678 C CA . ASN A 1 86 ? -13.490 9.154 6.114 1.00 90.38 86 ASN A CA 1
ATOM 679 C C . ASN A 1 86 ? -12.640 8.770 7.333 1.00 90.38 86 ASN A C 1
ATOM 681 O O . ASN A 1 86 ? -13.092 8.013 8.187 1.00 90.38 86 ASN A O 1
ATOM 685 N N . ALA A 1 87 ? -11.447 9.358 7.475 1.00 91.56 87 ALA A N 1
ATOM 686 C CA . ALA A 1 87 ? -10.451 9.006 8.485 1.00 91.56 87 ALA A CA 1
ATOM 687 C C . ALA A 1 87 ? -11.007 8.868 9.912 1.00 91.56 87 ALA A C 1
ATOM 689 O O . ALA A 1 87 ? -10.612 7.962 10.640 1.00 91.56 87 ALA A O 1
ATOM 690 N N . THR A 1 88 ? -11.931 9.746 10.313 1.00 90.38 88 THR A N 1
ATOM 691 C CA . THR A 1 88 ? -12.512 9.780 11.666 1.00 90.38 88 THR A CA 1
ATOM 692 C C . THR A 1 88 ? -13.608 8.743 11.913 1.00 90.38 88 T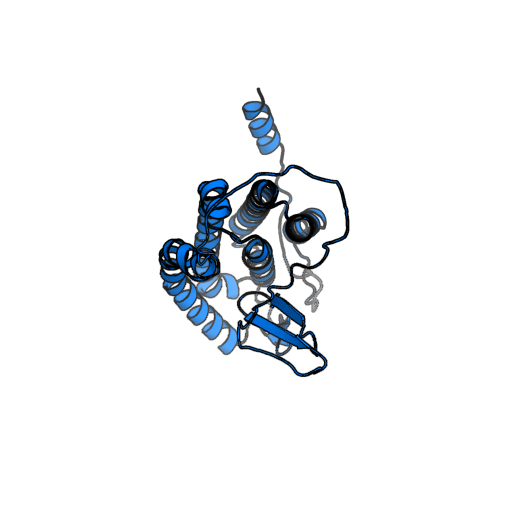HR A C 1
ATOM 694 O O . THR A 1 88 ? -13.982 8.522 13.062 1.00 90.38 88 THR A O 1
ATOM 697 N N . LYS A 1 89 ? -14.142 8.129 10.856 1.00 89.38 89 LYS A N 1
ATOM 698 C CA . LYS A 1 89 ? -15.261 7.171 10.891 1.00 89.38 89 LYS A CA 1
ATOM 699 C C . LYS A 1 89 ? -14.848 5.769 10.448 1.00 89.38 89 LYS A C 1
ATOM 701 O O . LYS A 1 89 ? -15.565 4.808 10.698 1.00 89.38 89 LYS A O 1
ATOM 706 N N . THR A 1 90 ? -13.705 5.665 9.788 1.00 89.12 90 THR A N 1
ATOM 707 C CA . THR A 1 90 ? -13.143 4.421 9.284 1.00 89.12 90 THR A CA 1
ATOM 708 C C . THR A 1 90 ? -12.490 3.610 10.404 1.00 89.12 90 THR A C 1
ATOM 710 O O . THR A 1 90 ? -11.724 4.142 11.211 1.00 89.12 90 THR A O 1
ATOM 713 N N . LEU A 1 91 ? -12.756 2.300 10.436 1.00 92.19 91 LEU A N 1
ATOM 714 C CA . LEU A 1 91 ? -12.102 1.394 11.379 1.00 92.19 91 LEU A CA 1
ATOM 715 C C . LEU A 1 91 ? -10.615 1.212 11.025 1.00 92.19 91 LEU A C 1
ATOM 717 O O . LEU A 1 91 ? -10.254 1.196 9.844 1.00 92.19 91 LEU A O 1
ATOM 721 N N . PRO A 1 92 ? -9.739 0.959 12.015 1.00 91.31 92 PRO A N 1
ATOM 722 C CA . PRO A 1 92 ? -8.309 0.760 11.768 1.00 91.31 92 PRO A CA 1
ATOM 723 C C . PRO A 1 92 ? -7.986 -0.348 10.759 1.00 91.31 92 PRO A C 1
ATOM 725 O O . PRO A 1 92 ? -6.988 -0.273 10.049 1.00 91.31 92 PRO A O 1
ATOM 728 N N . ILE A 1 93 ? -8.833 -1.376 10.658 1.00 90.31 93 ILE A N 1
ATOM 729 C CA . ILE A 1 93 ? -8.630 -2.474 9.708 1.00 90.31 93 ILE A CA 1
ATOM 730 C C . ILE A 1 93 ? -8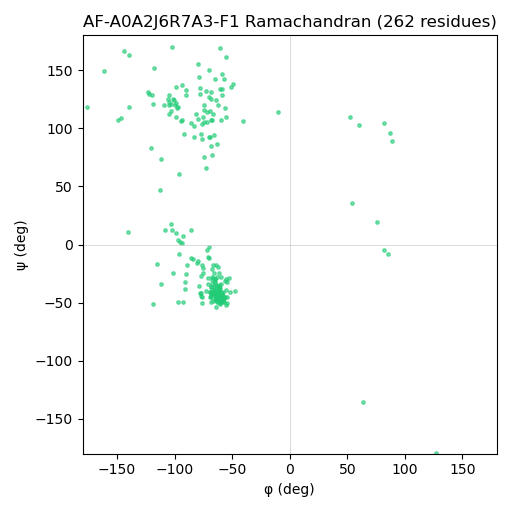.663 -2.012 8.244 1.00 90.31 93 ILE A C 1
ATOM 732 O O . ILE A 1 93 ? -7.877 -2.509 7.437 1.00 90.31 93 ILE A O 1
ATOM 736 N N . GLU A 1 94 ? -9.500 -1.026 7.902 1.00 90.38 94 GLU A N 1
ATOM 737 C CA . GLU A 1 94 ? -9.552 -0.510 6.530 1.00 90.38 94 GLU A CA 1
ATOM 738 C C . GLU A 1 94 ? -8.268 0.240 6.179 1.00 90.38 94 GLU A C 1
ATOM 740 O O . GLU A 1 94 ? -7.754 0.109 5.067 1.00 90.38 94 GLU A O 1
ATOM 745 N N . TRP A 1 95 ? -7.702 0.967 7.150 1.00 92.25 95 TRP A N 1
ATOM 746 C CA . TRP A 1 95 ? -6.413 1.627 6.985 1.00 92.25 95 TRP A CA 1
ATOM 747 C C . TRP A 1 95 ? -5.319 0.622 6.643 1.00 92.25 95 TRP A C 1
ATOM 749 O O . TRP A 1 95 ? -4.592 0.834 5.678 1.00 92.25 95 TRP A O 1
ATOM 759 N N . TYR A 1 96 ? -5.218 -0.492 7.373 1.00 89.69 96 TYR A N 1
ATOM 760 C CA . TYR A 1 96 ? -4.209 -1.517 7.090 1.00 89.69 96 TYR A CA 1
ATOM 761 C C . TYR A 1 96 ? -4.349 -2.106 5.685 1.00 89.69 96 TYR A C 1
ATOM 763 O O . TYR A 1 96 ? -3.346 -2.302 4.996 1.00 89.69 96 TYR A O 1
ATOM 771 N N . ILE A 1 97 ? -5.581 -2.348 5.237 1.00 89.62 97 ILE A N 1
ATOM 772 C CA . ILE A 1 97 ? -5.843 -2.882 3.898 1.00 89.62 97 ILE A CA 1
ATOM 773 C C . ILE A 1 97 ? -5.479 -1.849 2.831 1.00 89.62 97 ILE A C 1
ATOM 775 O O . ILE A 1 97 ? -4.775 -2.182 1.876 1.00 89.62 97 ILE A O 1
ATOM 779 N N . CYS A 1 98 ? -5.873 -0.587 3.011 1.00 92.31 98 CYS A N 1
ATOM 780 C CA . CYS A 1 98 ? -5.526 0.481 2.079 1.00 92.31 98 CYS A CA 1
ATOM 781 C C . CYS A 1 98 ? -4.010 0.726 2.029 1.00 92.31 98 CYS A C 1
ATOM 783 O O . CYS A 1 98 ? -3.447 0.856 0.944 1.00 92.31 98 CYS A O 1
ATOM 785 N N . ILE A 1 99 ? -3.326 0.727 3.178 1.00 90.25 99 ILE A N 1
ATOM 786 C CA . ILE A 1 99 ? -1.862 0.823 3.267 1.00 90.25 99 ILE A CA 1
ATOM 787 C C . ILE A 1 99 ? -1.215 -0.316 2.476 1.00 90.25 99 ILE A C 1
ATOM 789 O O . ILE A 1 99 ? -0.293 -0.077 1.696 1.00 90.25 99 ILE A O 1
ATOM 793 N N . TYR A 1 100 ? -1.706 -1.548 2.633 1.00 88.50 100 TYR A N 1
ATOM 794 C CA . TYR A 1 100 ? -1.166 -2.700 1.918 1.00 88.50 100 TYR A CA 1
ATOM 795 C C . TYR A 1 100 ? -1.351 -2.580 0.399 1.00 88.50 100 TYR A C 1
ATOM 797 O O . TYR A 1 100 ? -0.392 -2.807 -0.343 1.00 88.50 100 TYR A O 1
ATOM 805 N N . LEU A 1 101 ? -2.543 -2.178 -0.058 1.00 90.75 101 LEU A N 1
ATOM 806 C CA . LEU A 1 101 ? -2.849 -1.975 -1.478 1.00 90.75 101 LEU A CA 1
ATOM 807 C C . LEU A 1 101 ? -1.996 -0.865 -2.101 1.00 90.75 101 LEU A C 1
ATOM 809 O O . LEU A 1 101 ? -1.465 -1.049 -3.193 1.00 90.75 101 LEU A O 1
ATOM 813 N N . VAL A 1 102 ? -1.830 0.260 -1.401 1.00 92.62 102 VAL A N 1
ATOM 814 C CA . VAL A 1 102 ? -1.129 1.448 -1.910 1.00 92.62 102 VAL A CA 1
ATOM 815 C C . VAL A 1 102 ? 0.392 1.302 -1.851 1.00 92.62 102 VAL A C 1
ATOM 817 O O . VAL A 1 102 ? 1.073 1.794 -2.746 1.00 92.62 102 VAL A O 1
ATOM 820 N N . LEU A 1 103 ? 0.947 0.637 -0.833 1.00 88.94 103 LEU A N 1
ATOM 821 C CA . LEU A 1 103 ? 2.401 0.510 -0.677 1.00 88.94 103 LEU A CA 1
ATOM 822 C C . LEU A 1 103 ? 2.965 -0.762 -1.311 1.00 88.94 103 LEU A C 1
ATOM 824 O O . LEU A 1 103 ? 3.956 -0.696 -2.040 1.00 88.94 103 LEU A O 1
ATOM 828 N N . SER A 1 104 ? 2.367 -1.922 -1.025 1.00 84.19 104 SER A N 1
ATOM 829 C CA . SER A 1 104 ? 3.001 -3.215 -1.324 1.00 84.19 104 SER A CA 1
ATOM 830 C C . SER A 1 104 ? 2.899 -3.573 -2.801 1.00 84.19 104 SER A C 1
ATOM 832 O O . SER A 1 104 ? 3.886 -3.994 -3.400 1.00 84.19 104 SER A O 1
ATOM 834 N N . ILE A 1 105 ? 1.721 -3.387 -3.404 1.00 86.06 105 ILE A N 1
ATOM 835 C CA . ILE A 1 105 ? 1.484 -3.781 -4.799 1.00 86.06 105 ILE A CA 1
ATOM 836 C C . ILE A 1 105 ? 2.283 -2.901 -5.773 1.00 86.06 105 ILE A C 1
ATOM 838 O O . ILE A 1 105 ? 3.005 -3.458 -6.607 1.00 86.06 105 ILE A O 1
ATOM 842 N N . PRO A 1 106 ? 2.256 -1.555 -5.676 1.00 90.00 106 PRO A N 1
ATOM 843 C CA . PRO A 1 106 ? 2.949 -0.715 -6.649 1.00 90.00 106 PRO A CA 1
ATOM 844 C C . PRO A 1 106 ? 4.477 -0.779 -6.511 1.00 90.00 106 PRO A C 1
ATOM 846 O O . PRO A 1 106 ? 5.194 -0.340 -7.411 1.00 90.00 106 PRO A O 1
ATOM 849 N N . TRP A 1 107 ? 5.003 -1.373 -5.432 1.00 86.88 107 TRP A N 1
ATOM 850 C CA . TRP A 1 107 ? 6.435 -1.646 -5.305 1.00 86.88 107 TRP A CA 1
ATOM 851 C C . TRP A 1 107 ? 6.928 -2.669 -6.344 1.00 86.88 107 TRP A C 1
ATOM 853 O O . TRP A 1 107 ? 8.033 -2.533 -6.869 1.00 86.88 107 TRP A O 1
ATOM 863 N N . ALA A 1 108 ? 6.092 -3.632 -6.747 1.00 84.44 108 ALA A N 1
ATOM 864 C CA . ALA A 1 108 ? 6.438 -4.581 -7.812 1.00 84.44 108 ALA A CA 1
ATOM 865 C C . ALA A 1 108 ? 6.708 -3.891 -9.167 1.00 84.44 108 ALA A C 1
ATOM 867 O O . ALA A 1 108 ? 7.463 -4.410 -9.998 1.00 84.44 108 ALA A O 1
ATOM 868 N N . ALA A 1 109 ? 6.132 -2.699 -9.355 1.00 89.50 109 ALA A N 1
ATOM 869 C CA . ALA A 1 109 ? 6.300 -1.841 -10.520 1.00 89.50 109 ALA A CA 1
ATOM 870 C C . ALA A 1 109 ? 7.535 -0.925 -10.436 1.00 89.50 109 ALA A C 1
ATOM 872 O O . ALA A 1 109 ? 7.640 0.011 -11.224 1.00 89.50 109 ALA A O 1
ATOM 873 N N . GLY A 1 110 ? 8.463 -1.140 -9.498 1.00 89.44 110 GLY A N 1
ATOM 874 C CA . GLY A 1 110 ? 9.664 -0.311 -9.348 1.00 89.44 110 GLY A CA 1
ATOM 875 C C . GLY A 1 110 ? 10.521 -0.196 -10.626 1.00 89.44 110 GLY A C 1
ATOM 876 O O . GLY A 1 110 ? 10.367 -0.996 -11.556 1.00 89.44 110 GLY A O 1
ATOM 877 N N . PRO A 1 111 ? 11.408 0.814 -10.709 1.00 91.12 111 PRO A N 1
ATOM 878 C CA . PRO A 1 111 ? 12.317 0.992 -11.843 1.00 91.12 111 PRO A CA 1
ATOM 879 C C . PRO A 1 111 ? 13.213 -0.237 -12.033 1.00 91.12 111 PRO A C 1
ATOM 881 O O . PRO A 1 111 ? 13.789 -0.740 -11.068 1.00 91.12 111 PRO A O 1
ATOM 884 N N . ARG A 1 112 ? 13.340 -0.715 -13.276 1.00 88.44 112 ARG A N 1
ATOM 885 C CA . ARG A 1 112 ? 14.159 -1.899 -13.612 1.00 88.44 112 ARG A CA 1
ATOM 886 C C . ARG A 1 112 ? 15.519 -1.553 -14.213 1.00 88.44 112 ARG A C 1
ATOM 888 O O . ARG A 1 112 ? 16.450 -2.343 -14.113 1.00 88.44 112 ARG A O 1
ATOM 895 N N . SER A 1 113 ? 15.647 -0.375 -14.817 1.00 88.25 113 SER A N 1
ATOM 896 C CA . SER A 1 113 ? 16.888 0.120 -15.419 1.00 88.25 113 SER A CA 1
ATOM 897 C C . SER A 1 113 ? 17.022 1.634 -15.230 1.00 88.25 113 SER A C 1
ATOM 899 O O . SER A 1 113 ? 16.054 2.318 -14.892 1.00 88.25 113 SER A O 1
ATOM 901 N N . LYS A 1 114 ? 18.217 2.190 -15.475 1.00 87.56 114 LYS A N 1
ATOM 902 C CA . LYS A 1 114 ? 18.427 3.652 -15.456 1.00 87.56 114 LYS A CA 1
ATOM 903 C C . LYS A 1 114 ? 17.586 4.369 -16.513 1.00 87.56 114 LYS A C 1
ATOM 905 O O . LYS A 1 114 ? 17.042 5.436 -16.247 1.00 87.56 114 LYS A O 1
ATOM 910 N N . ALA A 1 115 ? 17.477 3.776 -17.703 1.00 90.00 115 ALA A N 1
ATOM 911 C CA . ALA A 1 115 ? 16.673 4.325 -18.790 1.00 90.00 115 ALA A CA 1
ATOM 912 C C . ALA A 1 115 ? 15.187 4.378 -18.401 1.00 90.00 115 ALA A C 1
ATOM 914 O O . ALA A 1 115 ? 14.537 5.405 -18.582 1.00 90.00 115 ALA A O 1
ATOM 915 N N . ASP A 1 116 ? 14.682 3.308 -17.785 1.00 90.94 116 ASP A N 1
ATOM 916 C CA . ASP A 1 116 ? 13.317 3.231 -17.265 1.00 90.94 116 ASP A CA 1
ATOM 917 C C . ASP A 1 116 ? 13.062 4.252 -16.142 1.00 90.94 116 ASP A C 1
ATOM 919 O O . ASP A 1 116 ? 12.062 4.974 -16.164 1.00 90.94 116 ASP A O 1
ATOM 923 N N . PHE A 1 117 ? 14.007 4.384 -15.203 1.00 91.62 117 PHE A N 1
ATOM 924 C CA . PHE A 1 117 ? 13.949 5.395 -14.145 1.00 91.62 117 PHE A CA 1
ATOM 925 C C . PHE A 1 117 ? 13.846 6.812 -14.719 1.00 91.62 117 PHE A C 1
ATOM 927 O O . PHE A 1 117 ? 12.947 7.559 -14.340 1.00 91.62 117 PHE A O 1
ATOM 934 N N . ASN A 1 118 ? 14.708 7.163 -15.677 1.00 90.06 118 ASN A N 1
ATOM 935 C CA . ASN A 1 118 ? 14.704 8.485 -16.304 1.00 90.06 118 ASN A CA 1
ATOM 936 C C . ASN A 1 118 ? 13.414 8.737 -17.101 1.00 90.06 118 ASN A C 1
ATOM 938 O O . ASN A 1 118 ? 12.836 9.819 -17.010 1.00 90.06 118 ASN A O 1
ATOM 942 N N . ASN A 1 119 ? 12.913 7.735 -17.832 1.00 93.56 119 ASN A N 1
ATOM 943 C CA . ASN A 1 119 ? 11.668 7.853 -18.600 1.00 93.56 119 ASN A CA 1
ATOM 944 C C . ASN A 1 119 ? 10.422 7.992 -17.699 1.00 93.56 119 ASN A C 1
ATOM 946 O O . ASN A 1 119 ? 9.438 8.647 -18.066 1.00 93.56 119 ASN A O 1
ATOM 950 N N . SER A 1 120 ? 10.460 7.390 -16.510 1.00 94.62 120 SER A N 1
ATOM 951 C CA . SER A 1 120 ? 9.340 7.329 -15.563 1.00 94.62 120 SER A CA 1
ATOM 952 C C . SER A 1 120 ? 9.521 8.205 -14.323 1.00 94.62 120 SER A C 1
ATOM 954 O O . SER A 1 120 ? 8.748 8.074 -13.373 1.00 94.62 120 SER A O 1
ATOM 956 N N . TYR A 1 121 ? 10.505 9.108 -14.322 1.00 91.69 121 TYR A N 1
ATOM 957 C CA . TYR A 1 121 ? 10.897 9.882 -13.142 1.00 91.69 121 TYR A CA 1
ATOM 958 C C . TYR A 1 121 ? 9.724 10.636 -12.501 1.00 91.69 121 TYR A C 1
ATOM 960 O O . TYR A 1 121 ? 9.523 10.568 -11.290 1.00 91.69 121 TYR A O 1
ATOM 968 N N . SER A 1 122 ? 8.889 11.293 -13.312 1.00 92.50 122 SER A N 1
ATOM 969 C CA . SER A 1 122 ? 7.717 12.031 -12.822 1.00 92.50 122 SER A CA 1
ATOM 970 C C . SER A 1 122 ? 6.688 11.123 -12.143 1.00 92.50 122 SER A C 1
ATOM 972 O O . SER A 1 122 ? 6.166 11.458 -11.081 1.00 92.50 122 SER A O 1
ATOM 974 N N . THR A 1 123 ? 6.427 9.949 -12.716 1.00 94.38 123 THR A N 1
ATOM 975 C CA . THR A 1 123 ? 5.488 8.968 -12.165 1.00 94.38 123 THR A CA 1
ATOM 976 C C . THR A 1 123 ? 5.994 8.400 -10.838 1.00 94.38 123 THR A C 1
ATOM 978 O O . THR A 1 123 ? 5.223 8.281 -9.888 1.00 94.38 123 THR A O 1
ATOM 981 N N . LEU A 1 124 ? 7.295 8.109 -10.745 1.00 91.69 124 LEU A N 1
ATOM 982 C CA . LEU A 1 124 ? 7.935 7.648 -9.510 1.00 91.69 124 LEU A CA 1
ATOM 983 C C . LEU A 1 124 ? 7.919 8.733 -8.427 1.00 91.69 124 LEU A C 1
ATOM 985 O O . LEU A 1 124 ? 7.710 8.433 -7.253 1.00 91.69 124 LEU A O 1
ATOM 989 N N . LEU A 1 125 ? 8.084 10.001 -8.812 1.00 90.50 125 LEU A N 1
ATOM 990 C CA . LEU A 1 125 ? 7.988 11.126 -7.889 1.00 90.50 125 LEU A CA 1
ATOM 991 C C . LEU A 1 125 ? 6.572 11.262 -7.311 1.00 90.50 125 LEU A C 1
ATOM 993 O O . LEU A 1 125 ? 6.435 11.424 -6.101 1.00 90.50 125 LEU A O 1
ATOM 997 N N . ILE A 1 126 ? 5.528 11.143 -8.138 1.00 93.00 126 ILE A N 1
ATOM 998 C CA . ILE A 1 126 ? 4.131 11.139 -7.669 1.00 93.00 126 ILE A CA 1
ATOM 999 C C . ILE A 1 126 ? 3.896 9.971 -6.707 1.00 93.00 126 ILE A C 1
ATOM 1001 O O . ILE A 1 126 ? 3.391 10.187 -5.608 1.00 93.00 126 ILE A O 1
ATOM 1005 N N . GLN A 1 127 ? 4.320 8.762 -7.082 1.00 93.06 127 GLN A N 1
ATOM 1006 C CA . GLN A 1 127 ? 4.192 7.569 -6.242 1.00 93.06 127 GLN A CA 1
ATOM 1007 C C . GLN A 1 127 ? 4.852 7.777 -4.873 1.00 93.06 127 GLN A C 1
ATOM 1009 O O . GLN A 1 127 ? 4.246 7.515 -3.838 1.00 93.06 127 GLN A O 1
ATOM 1014 N N . ASN A 1 128 ? 6.061 8.343 -4.857 1.00 89.38 128 ASN A N 1
ATOM 1015 C CA . ASN A 1 128 ? 6.766 8.679 -3.626 1.00 89.38 128 ASN A CA 1
ATOM 1016 C C . ASN A 1 128 ? 5.983 9.681 -2.755 1.00 89.38 128 ASN A C 1
ATOM 1018 O O . ASN A 1 128 ? 5.872 9.503 -1.545 1.00 89.38 128 ASN A O 1
ATOM 1022 N N . ARG A 1 129 ? 5.373 10.719 -3.346 1.00 91.06 129 ARG A N 1
ATOM 1023 C CA . ARG A 1 129 ? 4.542 11.666 -2.576 1.00 91.06 129 ARG A CA 1
ATOM 1024 C C . ARG A 1 129 ? 3.342 10.984 -1.920 1.00 91.06 129 ARG A C 1
ATOM 1026 O O . ARG A 1 129 ? 3.067 11.279 -0.759 1.00 91.06 129 ARG A O 1
ATOM 1033 N N . LEU A 1 130 ? 2.690 10.051 -2.617 1.00 93.00 130 LEU A N 1
ATOM 1034 C CA . LEU A 1 130 ? 1.607 9.238 -2.048 1.00 93.00 1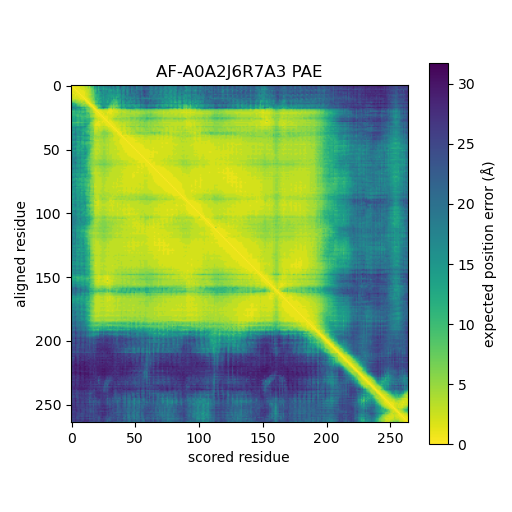30 LEU A CA 1
ATOM 1035 C C . LEU A 1 130 ? 2.111 8.346 -0.905 1.00 93.00 130 LEU A C 1
ATOM 1037 O O . LEU A 1 130 ? 1.418 8.146 0.089 1.00 93.00 130 LEU A O 1
ATOM 1041 N N . TYR A 1 131 ? 3.336 7.830 -1.012 1.00 91.12 131 TYR A N 1
ATOM 1042 C CA . TYR A 1 131 ? 3.925 6.990 0.031 1.00 91.12 131 TYR A CA 1
ATOM 1043 C C . TYR A 1 131 ? 4.228 7.818 1.283 1.00 91.12 131 TYR A C 1
ATOM 1045 O O . TYR A 1 131 ? 3.867 7.434 2.393 1.00 91.12 131 TYR A O 1
ATOM 1053 N N . ILE A 1 132 ? 4.820 9.001 1.118 1.00 90.62 132 ILE A N 1
ATOM 1054 C CA . ILE A 1 132 ? 5.067 9.923 2.232 1.00 90.62 132 ILE A CA 1
ATOM 1055 C C . ILE A 1 132 ? 3.749 10.310 2.915 1.00 90.62 132 ILE A C 1
ATOM 1057 O O . ILE A 1 132 ? 3.682 10.295 4.144 1.00 90.62 132 ILE A O 1
ATOM 1061 N N . SER A 1 133 ? 2.689 10.611 2.153 1.00 93.81 133 SER A N 1
ATOM 1062 C CA . SER A 1 133 ? 1.404 10.989 2.750 1.00 93.81 133 SER A CA 1
ATOM 1063 C C . SER A 1 133 ? 0.809 9.861 3.593 1.00 93.81 133 SER A C 1
ATOM 1065 O O . SER A 1 133 ? 0.347 10.117 4.706 1.00 93.81 133 SER A O 1
ATOM 1067 N N . ILE A 1 134 ? 0.851 8.608 3.121 1.00 93.38 134 ILE A N 1
ATOM 1068 C CA . ILE A 1 134 ? 0.305 7.478 3.886 1.00 93.38 134 ILE A CA 1
ATOM 1069 C C . ILE A 1 134 ? 1.118 7.192 5.149 1.00 93.38 134 ILE A C 1
ATOM 1071 O O . ILE A 1 134 ? 0.542 6.859 6.178 1.00 93.38 134 ILE A O 1
ATOM 1075 N N . LEU A 1 135 ? 2.433 7.393 5.117 1.00 91.12 135 LEU A N 1
ATOM 1076 C CA . LEU A 1 135 ? 3.296 7.202 6.283 1.00 91.12 135 LEU A CA 1
ATOM 1077 C C . LEU A 1 135 ? 3.058 8.252 7.367 1.00 91.12 135 LEU A C 1
ATOM 1079 O O . LEU A 1 135 ? 2.982 7.906 8.544 1.00 91.12 135 LEU A O 1
ATOM 1083 N N . LEU A 1 136 ? 2.871 9.514 6.974 1.00 92.62 136 LEU A N 1
ATOM 1084 C CA . LEU A 1 136 ? 2.467 10.574 7.898 1.00 92.62 136 LEU A CA 1
ATOM 1085 C C . LEU A 1 136 ? 1.079 10.298 8.483 1.00 92.62 136 LEU A C 1
ATOM 1087 O O . LEU A 1 136 ? 0.871 10.448 9.685 1.00 92.62 136 LEU A O 1
ATOM 1091 N N . ALA A 1 137 ? 0.141 9.825 7.662 1.00 94.44 137 ALA A N 1
ATOM 1092 C CA . ALA A 1 137 ? -1.182 9.437 8.137 1.00 94.44 137 ALA A CA 1
ATOM 1093 C C . ALA A 1 137 ? -1.131 8.227 9.090 1.00 94.44 137 ALA A C 1
ATOM 1095 O O . ALA A 1 137 ? -1.930 8.137 10.019 1.00 94.44 137 ALA A O 1
ATOM 1096 N N . ASN A 1 138 ? -0.146 7.341 8.928 1.00 93.75 138 ASN A N 1
ATOM 1097 C CA . ASN A 1 138 ? 0.076 6.202 9.817 1.00 93.75 138 ASN A CA 1
ATOM 1098 C C . ASN A 1 138 ? 0.468 6.635 11.240 1.00 93.75 138 ASN A C 1
ATOM 1100 O O . ASN A 1 138 ? 0.126 5.955 12.205 1.00 93.75 138 ASN A O 1
ATOM 1104 N N . LEU A 1 139 ? 1.138 7.786 11.387 1.00 95.62 139 LEU A N 1
ATOM 1105 C CA . LEU A 1 139 ? 1.403 8.386 12.696 1.00 95.62 139 LEU A CA 1
ATOM 1106 C C . LEU A 1 139 ? 0.086 8.786 13.372 1.00 95.62 139 LEU A C 1
ATOM 1108 O O . LEU A 1 139 ? -0.162 8.427 14.520 1.00 95.62 139 LEU A O 1
ATOM 1112 N N . TRP A 1 140 ? -0.805 9.464 12.645 1.00 95.81 140 TRP A N 1
ATOM 1113 C CA . TRP A 1 140 ? -2.128 9.804 13.169 1.00 95.81 140 TRP A CA 1
ATOM 1114 C C . TRP A 1 140 ? -2.939 8.550 13.530 1.00 95.81 140 TRP A C 1
ATOM 1116 O O . TRP A 1 140 ? -3.513 8.479 14.618 1.00 95.81 140 TRP A O 1
ATOM 1126 N N . LEU A 1 141 ? -2.934 7.531 12.665 1.00 95.38 141 LEU A N 1
ATOM 1127 C CA . LEU A 1 141 ? -3.616 6.262 12.911 1.00 95.38 141 LEU A CA 1
ATOM 1128 C C . LEU A 1 141 ? -3.104 5.591 14.191 1.00 95.38 141 LEU A C 1
ATOM 1130 O O . LEU A 1 141 ? -3.903 5.223 15.046 1.00 95.38 141 LEU A O 1
ATOM 1134 N N . ALA A 1 142 ? -1.787 5.471 14.366 1.00 95.88 142 ALA A N 1
ATOM 1135 C CA . ALA A 1 142 ? -1.199 4.787 15.516 1.00 95.88 142 ALA A CA 1
ATOM 1136 C C . ALA A 1 142 ? -1.495 5.482 16.859 1.00 95.88 142 ALA A C 1
ATOM 1138 O O . ALA A 1 142 ? -1.619 4.815 17.891 1.00 95.88 142 ALA A O 1
ATOM 1139 N N . TYR A 1 143 ? -1.602 6.813 16.863 1.00 95.94 143 TYR A N 1
ATOM 1140 C CA . TYR A 1 143 ? -1.835 7.590 18.083 1.00 95.94 143 TYR A CA 1
ATOM 1141 C C . TYR A 1 143 ? -3.312 7.826 18.389 1.00 95.94 143 TYR A C 1
ATOM 1143 O O . TYR A 1 143 ? -3.693 7.763 19.557 1.00 95.94 143 TYR A O 1
ATOM 1151 N N . HIS A 1 144 ? -4.128 8.064 17.364 1.00 95.19 144 HIS A N 1
ATOM 1152 C CA . HIS A 1 144 ? -5.534 8.433 17.512 1.00 95.19 144 HIS A CA 1
ATOM 1153 C C . HIS A 1 144 ? -6.468 7.417 16.858 1.00 95.19 144 HIS A C 1
ATOM 1155 O O . HIS A 1 144 ? -7.379 6.915 17.512 1.00 95.19 144 HIS A O 1
ATOM 1161 N N . GLY A 1 145 ? -6.228 7.074 15.592 1.00 92.88 145 GLY A N 1
ATOM 1162 C CA . GLY A 1 145 ? -7.151 6.240 14.820 1.00 92.88 145 GLY A CA 1
ATOM 1163 C C . GLY A 1 145 ? -7.360 4.836 15.399 1.00 92.88 145 GLY A C 1
ATOM 1164 O O . GLY A 1 145 ? -8.479 4.344 15.402 1.00 92.88 145 GLY A O 1
ATOM 1165 N N . MET A 1 146 ? -6.332 4.221 15.988 1.00 93.19 146 MET A N 1
ATOM 1166 C CA . MET A 1 146 ? -6.416 2.886 16.599 1.00 93.19 146 MET A CA 1
ATOM 1167 C C . MET A 1 146 ? -7.356 2.812 17.810 1.00 93.19 146 MET A C 1
ATOM 1169 O O . MET A 1 146 ? -7.736 1.718 18.205 1.00 93.19 146 MET A O 1
ATOM 1173 N N . GLN A 1 147 ? -7.724 3.939 18.421 1.00 91.88 147 GLN A N 1
ATOM 1174 C CA . GLN A 1 147 ? -8.714 3.964 19.506 1.00 91.88 147 GLN A CA 1
ATOM 1175 C C . GLN A 1 147 ? -10.145 4.123 18.974 1.00 91.88 147 GLN A C 1
ATOM 1177 O O . GLN A 1 147 ? -11.108 3.825 19.682 1.00 91.88 147 GLN A O 1
ATOM 1182 N N . ILE A 1 148 ? -10.292 4.566 17.723 1.00 90.38 148 ILE A N 1
ATOM 1183 C CA . ILE A 1 148 ? -11.582 4.746 17.065 1.00 90.38 148 ILE A CA 1
ATOM 1184 C C . ILE A 1 148 ? -12.155 3.369 16.721 1.00 90.38 148 ILE A C 1
ATOM 1186 O O . ILE A 1 148 ? -11.472 2.494 16.185 1.00 90.38 148 ILE A O 1
ATOM 1190 N N . GLY A 1 149 ? -13.430 3.170 17.054 1.00 84.75 149 GLY A N 1
ATOM 1191 C CA . GLY A 1 149 ? -14.128 1.919 16.770 1.00 84.75 149 GLY A CA 1
ATOM 1192 C C . GLY A 1 149 ? -13.764 0.764 17.702 1.00 84.75 149 GLY A C 1
ATOM 1193 O O . GLY A 1 149 ? -13.999 -0.390 17.364 1.00 84.75 149 GLY A O 1
ATOM 1194 N N . HIS A 1 150 ? -13.205 1.025 18.883 1.00 92.44 150 HIS A N 1
ATOM 1195 C CA . HIS A 1 150 ? -13.106 -0.023 19.892 1.00 92.44 150 HIS A CA 1
ATOM 1196 C C . HIS A 1 150 ? -14.500 -0.331 20.474 1.00 92.44 150 HIS A C 1
ATOM 1198 O O . HIS A 1 150 ? -15.103 0.522 21.127 1.00 92.44 150 HIS A O 1
ATOM 1204 N N . LYS A 1 151 ? -15.018 -1.545 20.239 1.00 91.62 151 LYS A N 1
ATOM 1205 C CA . LYS A 1 151 ? -16.280 -2.044 20.817 1.00 91.62 151 LYS A CA 1
ATOM 1206 C C . LYS A 1 151 ? -15.952 -3.055 21.929 1.00 91.62 151 LYS A C 1
ATOM 1208 O O . LYS A 1 151 ? -15.299 -4.061 21.637 1.00 91.62 151 LYS A O 1
ATOM 1213 N N . PRO A 1 152 ? -16.368 -2.826 23.190 1.00 93.12 152 PRO A N 1
ATOM 1214 C CA . PRO A 1 152 ? -16.061 -3.740 24.288 1.00 93.12 152 PRO A CA 1
ATOM 1215 C C . PRO A 1 152 ? -16.654 -5.127 24.009 1.00 93.12 152 PRO A C 1
ATOM 1217 O O . PRO A 1 152 ? -17.799 -5.246 23.581 1.00 93.12 152 PRO A O 1
ATOM 1220 N N . GLY A 1 153 ? -15.856 -6.174 24.225 1.00 92.44 153 GLY A N 1
ATOM 1221 C CA . GLY A 1 153 ? -16.232 -7.560 23.923 1.00 92.44 153 GLY A CA 1
ATOM 1222 C C . GLY A 1 153 ? -15.975 -8.004 22.477 1.00 92.44 153 GLY A C 1
ATOM 1223 O O . GLY A 1 153 ? -16.063 -9.197 22.201 1.00 92.44 153 GLY A O 1
ATOM 1224 N N . CYS A 1 154 ? -15.594 -7.096 21.573 1.00 93.56 154 CYS A N 1
ATOM 1225 C CA . CYS A 1 154 ? -15.213 -7.440 20.205 1.00 93.56 154 CYS A CA 1
ATOM 1226 C C . CYS A 1 154 ? -13.695 -7.366 20.018 1.00 93.56 154 CYS A C 1
ATOM 1228 O O . CYS A 1 154 ? -13.097 -6.290 20.041 1.00 93.56 154 CYS A O 1
ATOM 1230 N N . ASP A 1 155 ? -13.070 -8.525 19.804 1.00 92.00 155 ASP A N 1
ATOM 1231 C CA . ASP A 1 155 ? -11.637 -8.632 19.536 1.00 92.00 155 ASP A CA 1
ATOM 1232 C C . ASP A 1 155 ? -11.363 -8.665 18.025 1.00 92.00 155 ASP A C 1
ATOM 1234 O O . ASP A 1 155 ? -11.615 -9.657 17.338 1.00 92.00 155 ASP A O 1
ATOM 1238 N N . LEU A 1 156 ? -10.849 -7.554 17.502 1.00 90.50 156 LEU A N 1
ATOM 1239 C CA . LEU A 1 156 ? -10.464 -7.405 16.103 1.00 90.50 156 LEU A CA 1
ATOM 1240 C C . LEU A 1 156 ? -9.091 -8.043 15.873 1.00 90.50 156 LEU A C 1
ATOM 1242 O O . LEU A 1 156 ? -8.060 -7.511 16.295 1.00 90.50 156 LEU A O 1
ATOM 1246 N N . ARG A 1 157 ? -9.080 -9.182 15.175 1.00 89.19 157 ARG A N 1
ATOM 1247 C CA . ARG A 1 157 ? -7.856 -9.917 14.842 1.00 89.19 157 ARG A CA 1
ATO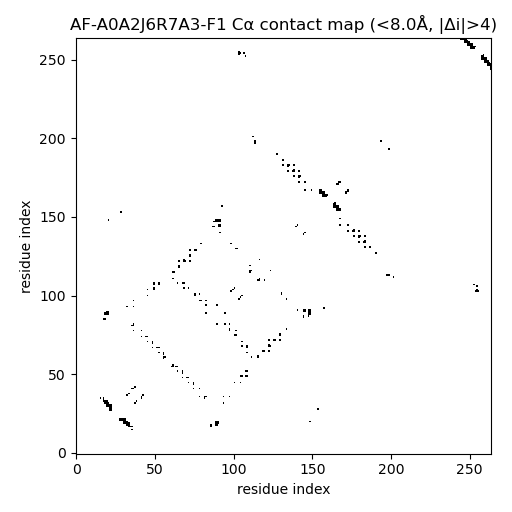M 1248 C C . ARG A 1 157 ? -7.471 -9.689 13.390 1.00 89.19 157 ARG A C 1
ATOM 1250 O O . ARG A 1 157 ? -8.230 -10.021 12.483 1.00 89.19 157 ARG A O 1
ATOM 1257 N N . ALA A 1 158 ? -6.276 -9.158 13.175 1.00 84.94 158 ALA A N 1
ATOM 1258 C CA . ALA A 1 158 ? -5.660 -9.105 11.859 1.00 84.94 158 ALA A CA 1
ATOM 1259 C C . ALA A 1 158 ? -4.763 -10.332 11.670 1.00 84.94 158 ALA A C 1
ATOM 1261 O O . ALA A 1 158 ? -4.029 -10.724 12.579 1.00 84.94 158 ALA A O 1
ATOM 1262 N N . PHE A 1 159 ? -4.816 -10.946 10.489 1.00 78.19 159 PHE A N 1
ATOM 1263 C CA . PHE A 1 159 ? -3.889 -12.013 10.130 1.00 78.19 159 PHE A CA 1
ATOM 1264 C C . PHE A 1 159 ? -2.574 -11.402 9.659 1.00 78.19 159 PHE A C 1
ATOM 1266 O O . PHE A 1 159 ? -2.510 -10.776 8.601 1.00 78.19 159 PHE A O 1
ATOM 1273 N N . TYR A 1 160 ? -1.523 -11.610 10.443 1.00 75.44 160 TYR A N 1
ATOM 1274 C CA . TYR A 1 160 ? -0.150 -11.394 10.006 1.00 75.44 160 TYR A CA 1
ATOM 1275 C C . TYR A 1 160 ? 0.496 -12.743 9.674 1.00 75.44 160 TYR A C 1
ATOM 1277 O O . TYR A 1 160 ? -0.048 -13.801 9.985 1.00 75.44 160 TYR A O 1
ATOM 1285 N N . VAL A 1 161 ? 1.683 -12.711 9.060 1.00 73.06 161 VAL A N 1
ATOM 1286 C CA . VAL A 1 161 ? 2.432 -13.911 8.630 1.00 73.06 161 VAL A CA 1
ATOM 1287 C C . VAL A 1 161 ? 2.621 -14.934 9.764 1.00 73.06 161 VAL A C 1
ATOM 1289 O O . VAL A 1 161 ? 2.685 -16.129 9.505 1.00 73.06 161 VAL A O 1
ATOM 1292 N N . LEU A 1 162 ? 2.672 -14.477 11.020 1.00 80.12 162 LEU A N 1
ATOM 1293 C CA . LEU A 1 162 ? 2.906 -15.313 12.203 1.00 80.12 162 LEU A CA 1
ATOM 1294 C C . LEU A 1 162 ? 1.623 -15.770 12.926 1.00 80.12 162 LEU A C 1
ATOM 1296 O O . LEU A 1 162 ? 1.718 -16.445 13.947 1.00 80.12 162 LEU A O 1
ATOM 1300 N N . GLY A 1 163 ? 0.435 -15.421 12.422 1.00 85.50 163 GLY A N 1
ATOM 1301 C CA . GLY A 1 163 ? -0.852 -15.807 13.007 1.00 85.50 163 GLY A CA 1
ATOM 1302 C C . GLY A 1 163 ? -1.806 -14.631 13.263 1.00 85.50 163 GLY A C 1
ATOM 1303 O O . GLY A 1 163 ? -1.489 -13.479 12.944 1.00 85.50 163 GLY A O 1
ATOM 1304 N N . PRO A 1 164 ? -3.004 -14.914 13.810 1.00 88.62 164 PRO A N 1
ATOM 1305 C CA . PRO A 1 164 ? -3.976 -13.885 14.150 1.00 88.62 164 PRO A CA 1
ATOM 1306 C C . PRO A 1 164 ? -3.486 -13.070 15.350 1.00 88.62 164 PRO A C 1
ATOM 1308 O O . PRO A 1 164 ? -3.173 -13.620 16.405 1.00 88.62 164 PRO A O 1
ATOM 1311 N N . TYR A 1 165 ? -3.454 -11.750 15.200 1.00 87.81 165 TYR A N 1
ATOM 1312 C CA . TYR A 1 165 ? -3.008 -10.824 16.233 1.00 87.81 165 TYR A CA 1
ATOM 1313 C C . TYR A 1 165 ? -4.106 -9.808 16.549 1.00 87.81 165 TYR A C 1
ATOM 1315 O O . TYR A 1 165 ? -4.692 -9.218 15.640 1.00 87.81 165 TYR A O 1
ATOM 1323 N N . SER A 1 166 ? -4.399 -9.622 17.837 1.00 92.44 166 SER A N 1
ATOM 1324 C CA . SER A 1 166 ? -5.398 -8.653 18.294 1.00 92.44 166 SER A CA 1
ATOM 1325 C C . SER A 1 166 ? -4.855 -7.231 18.170 1.00 92.44 166 SER A C 1
ATOM 1327 O O . SER A 1 166 ? -3.851 -6.878 18.799 1.00 92.44 166 SER A O 1
ATOM 1329 N N . LEU A 1 167 ? -5.545 -6.410 17.378 1.00 91.25 167 LEU A N 1
ATOM 1330 C CA . LEU A 1 167 ? -5.155 -5.030 17.077 1.00 91.25 167 LEU A CA 1
ATOM 1331 C C . LEU A 1 167 ? -5.210 -4.107 18.302 1.00 91.25 167 LEU A C 1
ATOM 1333 O O . LEU A 1 167 ? -4.499 -3.106 18.344 1.00 91.25 167 LEU A O 1
ATOM 1337 N N . TYR A 1 168 ? -6.028 -4.444 19.301 1.00 93.12 168 TYR A N 1
ATOM 1338 C CA . TYR A 1 168 ? -6.250 -3.606 20.483 1.00 93.12 168 TYR A CA 1
ATOM 1339 C C . TYR A 1 168 ? -5.409 -4.010 21.695 1.00 93.12 168 TYR A C 1
ATOM 1341 O O . TYR A 1 168 ? -5.545 -3.416 22.764 1.00 93.12 168 TYR A O 1
ATOM 1349 N N . THR A 1 169 ? -4.521 -4.998 21.561 1.00 94.00 169 THR A N 1
ATOM 1350 C CA . THR A 1 169 ? -3.613 -5.334 22.663 1.00 94.00 169 THR A CA 1
ATOM 1351 C C . THR A 1 169 ? -2.653 -4.167 22.946 1.00 94.00 169 THR A C 1
ATOM 1353 O O . THR A 1 169 ? -2.178 -3.514 22.014 1.00 94.00 169 THR A O 1
ATOM 1356 N N . PRO A 1 170 ? -2.310 -3.879 24.219 1.00 95.25 170 PRO A N 1
ATOM 1357 C CA . PRO A 1 170 ? -1.391 -2.785 24.552 1.00 95.25 170 PRO A CA 1
ATOM 1358 C C . PRO A 1 170 ? -0.028 -2.897 23.854 1.00 95.25 170 PRO A C 1
ATOM 1360 O O . PRO A 1 170 ? 0.584 -1.884 23.508 1.00 95.25 170 PRO A O 1
ATOM 1363 N N . SER A 1 171 ? 0.431 -4.129 23.608 1.00 93.75 171 SER A N 1
ATOM 1364 C CA . SER A 1 171 ? 1.642 -4.413 22.838 1.00 93.75 171 SER A CA 1
ATOM 1365 C C . SER A 1 171 ? 1.481 -4.060 21.358 1.00 93.75 171 SER A C 1
ATOM 1367 O O . SER A 1 171 ? 2.374 -3.414 20.812 1.00 93.75 171 SER A O 1
ATOM 1369 N N . ALA A 1 172 ? 0.337 -4.373 20.737 1.00 91.62 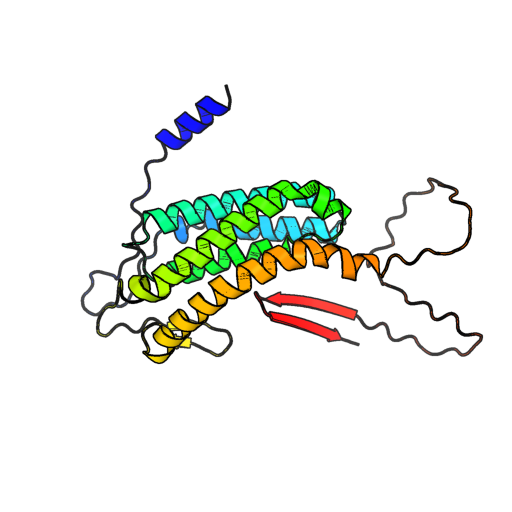172 ALA A N 1
ATOM 1370 C CA . ALA A 1 172 ? 0.029 -3.984 19.360 1.00 91.62 172 ALA A CA 1
ATOM 1371 C C . ALA A 1 172 ? 0.041 -2.467 19.191 1.00 91.62 172 ALA A C 1
ATOM 1373 O O . ALA A 1 172 ? 0.688 -1.943 18.288 1.00 91.62 172 ALA A O 1
ATOM 1374 N N . LEU A 1 173 ? -0.634 -1.758 20.099 1.00 94.38 173 LEU A N 1
ATOM 1375 C CA . LEU A 1 173 ? -0.728 -0.300 20.077 1.00 94.38 173 LEU A CA 1
ATOM 1376 C C . LEU A 1 173 ? 0.646 0.352 20.262 1.00 94.38 173 LEU A C 1
ATOM 1378 O O . LEU A 1 173 ? 0.994 1.288 19.543 1.00 94.38 173 LEU A O 1
ATOM 1382 N N . SER A 1 174 ? 1.448 -0.157 21.198 1.00 96.12 174 SER A N 1
ATOM 1383 C CA . SER A 1 174 ? 2.811 0.337 21.431 1.00 96.12 174 SER A CA 1
ATOM 1384 C C . SER A 1 174 ? 3.721 0.060 20.232 1.00 96.12 174 SER A C 1
ATOM 1386 O O . SER A 1 174 ? 4.453 0.948 19.794 1.00 96.12 174 SER A O 1
ATOM 1388 N N . GLY A 1 175 ? 3.625 -1.140 19.654 1.00 94.12 175 GLY A N 1
ATOM 1389 C CA . GLY A 1 175 ? 4.353 -1.532 18.450 1.00 94.12 175 GLY A CA 1
ATOM 1390 C C . GLY A 1 175 ? 3.969 -0.696 17.230 1.00 94.12 175 GLY A C 1
ATOM 1391 O O . GLY A 1 175 ? 4.850 -0.252 16.499 1.00 94.12 175 GLY A O 1
ATOM 1392 N N . ALA A 1 176 ? 2.680 -0.404 17.040 1.00 93.69 176 ALA A N 1
ATOM 1393 C CA . ALA A 1 176 ? 2.192 0.453 15.962 1.00 93.69 176 ALA A CA 1
ATOM 1394 C C . ALA A 1 176 ? 2.731 1.886 16.090 1.00 93.69 176 ALA A C 1
ATOM 1396 O O . ALA A 1 176 ? 3.229 2.443 15.112 1.00 93.69 176 ALA A O 1
ATOM 1397 N N . LYS A 1 177 ? 2.713 2.464 17.299 1.00 96.06 177 LYS A N 1
ATOM 1398 C CA . LYS A 1 177 ? 3.290 3.794 17.568 1.00 96.06 177 LYS A CA 1
ATOM 1399 C C . LYS A 1 177 ? 4.783 3.824 17.264 1.00 96.06 177 LYS A C 1
ATOM 1401 O O . LYS A 1 177 ? 5.230 4.659 16.481 1.00 96.06 177 LYS A O 1
ATOM 1406 N N . PHE A 1 178 ? 5.537 2.874 17.809 1.00 96.31 178 PHE A N 1
ATOM 1407 C CA . PHE A 1 178 ? 6.974 2.768 17.571 1.00 96.31 178 PHE A CA 1
ATOM 1408 C C . PHE A 1 178 ? 7.305 2.571 16.083 1.00 96.31 178 PHE A C 1
ATOM 1410 O O . PHE A 1 178 ? 8.126 3.298 15.523 1.00 96.31 178 PHE A O 1
ATOM 1417 N N . GLY A 1 179 ? 6.607 1.649 15.418 1.00 92.75 179 GLY A N 1
ATOM 1418 C CA . GLY A 1 179 ? 6.756 1.385 13.989 1.00 92.75 179 GLY A CA 1
ATOM 1419 C C . GLY A 1 179 ? 6.421 2.599 13.122 1.00 92.75 179 GLY A C 1
ATOM 1420 O O . GLY A 1 179 ? 7.120 2.851 12.143 1.00 92.75 179 GLY A O 1
ATOM 1421 N N . SER A 1 180 ? 5.412 3.393 13.496 1.00 94.69 180 SER A N 1
ATOM 1422 C CA . SER A 1 180 ? 5.055 4.620 12.771 1.00 94.69 180 SER A CA 1
ATOM 1423 C C . SER A 1 180 ? 6.152 5.690 12.851 1.00 94.69 180 SER A C 1
ATOM 1425 O O . SER A 1 180 ? 6.488 6.283 11.827 1.00 94.69 180 SER A O 1
ATOM 1427 N N . ILE A 1 181 ? 6.788 5.874 14.017 1.00 95.19 181 ILE A N 1
ATOM 1428 C CA . ILE A 1 181 ? 7.924 6.798 14.184 1.00 95.19 181 ILE A CA 1
ATOM 1429 C C . ILE A 1 181 ? 9.108 6.345 13.329 1.00 95.19 181 ILE A C 1
ATOM 1431 O O . ILE A 1 181 ? 9.667 7.141 12.573 1.00 95.19 181 ILE A O 1
ATOM 1435 N N . ILE A 1 182 ? 9.470 5.059 13.414 1.00 94.25 182 ILE A N 1
ATOM 1436 C CA . ILE A 1 182 ? 10.545 4.483 12.597 1.00 94.25 182 ILE A CA 1
ATOM 1437 C C . ILE A 1 182 ? 10.250 4.687 11.115 1.00 94.25 182 ILE A C 1
ATOM 1439 O O . ILE A 1 182 ? 11.133 5.117 10.377 1.00 94.25 182 ILE A O 1
ATOM 1443 N N . GLY A 1 183 ? 9.016 4.419 10.684 1.00 89.56 183 GLY A N 1
ATOM 1444 C CA . GLY A 1 183 ? 8.586 4.618 9.306 1.00 89.56 183 GLY A CA 1
ATOM 1445 C C . GLY A 1 183 ? 8.841 6.047 8.835 1.00 89.56 183 GLY A C 1
ATOM 1446 O O . GLY A 1 183 ? 9.501 6.244 7.820 1.00 89.56 183 GLY A O 1
ATOM 1447 N N . VAL A 1 184 ? 8.406 7.050 9.600 1.00 91.19 184 VAL A N 1
ATOM 1448 C CA . VAL A 1 184 ? 8.603 8.469 9.254 1.00 91.19 184 VAL A CA 1
ATOM 1449 C C . VAL A 1 184 ? 10.087 8.852 9.171 1.00 91.19 184 VAL A C 1
ATOM 1451 O O . VAL A 1 184 ? 10.448 9.641 8.303 1.00 91.19 184 VAL A O 1
ATOM 1454 N N . ILE A 1 185 ? 10.956 8.286 10.014 1.00 91.19 185 ILE A N 1
ATOM 1455 C CA . ILE A 1 185 ? 12.405 8.570 9.999 1.00 91.19 185 ILE A CA 1
ATOM 1456 C C . ILE A 1 185 ? 13.111 7.862 8.837 1.00 91.19 185 ILE A C 1
ATOM 1458 O O . ILE A 1 185 ? 13.935 8.459 8.143 1.00 91.19 185 ILE A O 1
ATOM 1462 N N . LEU A 1 186 ? 12.807 6.581 8.620 1.00 87.44 186 LEU A N 1
ATOM 1463 C CA . LEU A 1 186 ? 13.471 5.759 7.611 1.00 87.44 186 LEU A CA 1
ATOM 1464 C C . LEU A 1 186 ? 13.086 6.168 6.192 1.00 87.44 186 LEU A C 1
ATOM 1466 O O . LEU A 1 186 ? 13.881 6.014 5.275 1.00 87.44 186 LEU A O 1
ATOM 1470 N N . VAL A 1 187 ? 11.891 6.701 5.981 1.00 81.44 187 VAL A N 1
ATOM 1471 C CA . VAL A 1 187 ? 11.369 6.984 4.639 1.00 81.44 187 VAL A CA 1
ATOM 1472 C C . VAL A 1 187 ? 12.145 8.076 3.907 1.00 81.44 187 VAL A C 1
ATOM 1474 O O . VAL A 1 187 ? 12.570 7.812 2.785 1.00 81.44 187 VAL A O 1
ATOM 1477 N N . PRO A 1 188 ? 12.434 9.252 4.490 1.00 76.50 188 PRO A N 1
ATOM 1478 C CA . PRO A 1 188 ? 13.346 10.213 3.880 1.00 76.50 188 PRO A CA 1
ATOM 1479 C C . PRO A 1 188 ? 14.679 9.570 3.491 1.00 76.50 188 PRO A C 1
ATOM 1481 O O . PRO A 1 188 ? 15.164 9.802 2.389 1.00 76.50 188 PRO A O 1
ATOM 1484 N N . ILE A 1 189 ? 15.225 8.689 4.335 1.00 81.75 189 ILE A N 1
ATOM 1485 C CA . ILE A 1 189 ? 16.472 7.970 4.055 1.00 81.75 189 ILE A CA 1
ATOM 1486 C C . ILE A 1 189 ? 16.281 7.047 2.845 1.00 81.75 189 ILE A C 1
ATOM 1488 O O . ILE A 1 189 ? 16.993 7.189 1.858 1.00 81.75 189 ILE A O 1
ATOM 1492 N N . PHE A 1 190 ? 15.270 6.178 2.860 1.00 71.62 190 PHE A N 1
ATOM 1493 C CA . PHE A 1 190 ? 14.923 5.259 1.771 1.00 71.62 190 PHE A CA 1
ATOM 1494 C C . PHE A 1 190 ? 14.339 5.926 0.528 1.00 71.62 190 PHE A C 1
ATOM 1496 O O . PHE A 1 190 ? 14.075 5.226 -0.435 1.00 71.62 190 PHE A O 1
ATOM 1503 N N . PHE A 1 191 ? 14.134 7.236 0.481 1.00 70.75 191 PHE A N 1
ATOM 1504 C CA . PHE A 1 191 ? 13.741 7.913 -0.757 1.00 70.75 191 PHE A CA 1
ATOM 1505 C C . PHE A 1 191 ? 14.836 8.820 -1.296 1.00 70.75 191 PHE A C 1
ATOM 1507 O O . PHE A 1 191 ? 15.029 8.881 -2.509 1.00 70.75 191 PHE A O 1
ATOM 1514 N N . ILE A 1 192 ? 15.615 9.445 -0.415 1.00 69.69 192 ILE A N 1
ATOM 1515 C CA . ILE A 1 192 ? 16.788 10.228 -0.800 1.00 69.69 192 ILE A CA 1
ATOM 1516 C C . ILE A 1 192 ? 17.923 9.292 -1.248 1.00 69.69 192 ILE A C 1
ATOM 1518 O O . ILE A 1 192 ? 18.584 9.573 -2.244 1.00 69.69 192 ILE A O 1
ATOM 1522 N N . TYR A 1 193 ? 18.136 8.149 -0.583 1.00 66.12 193 TYR A N 1
ATOM 1523 C CA . TYR A 1 193 ? 19.246 7.247 -0.917 1.00 66.12 193 TYR A CA 1
ATOM 1524 C C . TYR A 1 193 ? 19.048 6.400 -2.181 1.00 66.12 193 TYR A C 1
ATOM 1526 O O . TYR A 1 193 ? 19.953 6.401 -3.006 1.00 66.12 193 TYR A O 1
ATOM 1534 N N . PRO A 1 194 ? 17.941 5.670 -2.415 1.00 58.56 194 PRO A N 1
ATOM 1535 C CA . PRO A 1 194 ? 17.814 4.813 -3.594 1.00 58.56 194 PRO A CA 1
ATOM 1536 C C . PRO A 1 194 ? 17.523 5.559 -4.889 1.00 58.56 194 PRO A C 1
ATOM 1538 O O . PRO A 1 194 ? 17.843 5.012 -5.939 1.00 58.56 194 PRO A O 1
ATOM 1541 N N . MET A 1 195 ? 17.057 6.814 -4.867 1.00 56.78 195 MET A N 1
ATOM 1542 C CA . MET A 1 195 ? 17.167 7.641 -6.080 1.00 56.78 195 MET A CA 1
ATOM 1543 C C . MET A 1 195 ? 18.631 7.813 -6.518 1.00 56.78 195 MET A C 1
ATOM 1545 O O . MET A 1 195 ? 18.901 7.896 -7.711 1.00 56.78 195 MET A O 1
ATOM 1549 N N . ASN A 1 196 ? 19.577 7.749 -5.576 1.00 52.00 196 ASN A N 1
ATOM 1550 C CA . ASN A 1 196 ? 21.009 7.735 -5.865 1.00 52.00 196 ASN A CA 1
ATOM 1551 C C . ASN A 1 196 ? 21.579 6.307 -6.035 1.00 52.00 196 ASN A C 1
ATOM 1553 O O . ASN A 1 196 ? 22.476 6.102 -6.846 1.00 52.00 196 ASN A O 1
ATOM 1557 N N . LEU A 1 197 ? 21.051 5.300 -5.323 1.00 51.59 197 LEU A N 1
ATOM 1558 C CA . LEU A 1 197 ? 21.575 3.923 -5.294 1.00 51.59 197 LEU A CA 1
ATOM 1559 C C . LEU A 1 197 ? 20.990 2.977 -6.355 1.00 51.59 197 LEU A C 1
ATOM 1561 O O . LEU A 1 197 ? 21.701 2.063 -6.749 1.00 51.59 197 LEU A O 1
ATOM 1565 N N . VAL A 1 198 ? 19.774 3.170 -6.888 1.00 52.25 198 VAL A N 1
ATOM 1566 C CA . VAL A 1 198 ? 19.234 2.354 -8.012 1.00 52.25 198 VAL A CA 1
ATOM 1567 C C . VAL A 1 198 ? 20.096 2.509 -9.277 1.00 52.25 198 VAL A C 1
ATOM 1569 O O . VAL A 1 198 ? 20.131 1.632 -10.139 1.00 52.25 198 VAL A O 1
ATOM 1572 N N . VAL A 1 199 ? 20.896 3.576 -9.343 1.00 49.03 199 VAL A N 1
ATOM 1573 C CA . VAL A 1 199 ? 21.928 3.789 -10.361 1.00 49.03 199 VAL A CA 1
ATOM 1574 C C . VAL A 1 199 ? 23.095 2.788 -10.233 1.00 49.03 199 VAL A C 1
ATOM 1576 O O . VAL A 1 199 ? 23.792 2.557 -11.219 1.00 49.03 199 VAL A O 1
ATOM 1579 N N . TYR A 1 200 ? 23.323 2.158 -9.078 1.00 42.84 200 TYR A N 1
ATOM 1580 C CA . TYR A 1 200 ? 24.573 1.437 -8.813 1.00 42.84 200 TYR A CA 1
ATOM 1581 C C . TYR A 1 200 ? 24.550 -0.086 -9.041 1.00 42.84 200 TYR A C 1
ATOM 1583 O O . TYR A 1 200 ? 25.425 -0.546 -9.770 1.00 42.84 200 TYR A O 1
ATOM 1591 N N . PRO A 1 201 ? 23.603 -0.909 -8.547 1.00 46.31 201 PRO A N 1
ATOM 1592 C CA . PRO A 1 201 ? 23.746 -2.364 -8.666 1.00 46.31 201 PRO A CA 1
ATOM 1593 C C . PRO A 1 201 ? 23.430 -2.895 -10.074 1.00 46.31 201 PRO A C 1
ATOM 1595 O O . PRO A 1 201 ? 24.017 -3.887 -10.492 1.00 46.31 201 PRO A O 1
ATOM 1598 N N . PHE A 1 202 ? 22.583 -2.212 -10.855 1.00 45.03 202 PHE A N 1
ATOM 1599 C CA . PHE A 1 202 ? 22.310 -2.598 -12.250 1.00 45.03 202 PHE A CA 1
ATOM 1600 C C . PHE A 1 202 ? 23.334 -2.054 -13.253 1.00 45.03 202 PHE A C 1
ATOM 1602 O O . PHE A 1 202 ? 23.373 -2.509 -14.391 1.00 45.03 202 PHE A O 1
ATOM 1609 N N . ALA A 1 203 ? 24.189 -1.109 -12.846 1.00 42.25 203 ALA A N 1
ATOM 1610 C CA . ALA A 1 203 ? 25.312 -0.669 -13.673 1.00 42.25 203 ALA A CA 1
ATOM 1611 C C . ALA A 1 203 ? 26.465 -1.686 -13.691 1.00 42.25 203 ALA A C 1
ATOM 1613 O O . ALA A 1 203 ? 27.282 -1.656 -14.603 1.00 42.25 203 ALA A O 1
ATOM 1614 N N . VAL A 1 204 ? 26.528 -2.592 -12.708 1.00 42.72 204 VAL A N 1
ATOM 1615 C CA . VAL A 1 204 ? 27.673 -3.499 -12.517 1.00 42.72 204 VAL A CA 1
ATOM 1616 C C . VAL A 1 204 ? 27.571 -4.786 -13.355 1.00 42.72 204 VAL A C 1
ATOM 1618 O O . VAL A 1 204 ? 28.573 -5.466 -13.532 1.00 42.72 204 VAL A O 1
ATOM 1621 N N . VAL A 1 205 ? 26.417 -5.096 -13.965 1.00 45.44 205 VAL A N 1
ATOM 1622 C CA . VAL A 1 205 ? 26.277 -6.234 -14.913 1.00 45.44 205 VAL A CA 1
ATOM 1623 C C . VAL A 1 205 ? 26.356 -5.780 -16.382 1.00 45.44 205 VAL A C 1
ATOM 1625 O O . VAL A 1 205 ? 26.101 -6.551 -17.299 1.00 45.44 205 VAL A O 1
ATOM 1628 N N . ALA A 1 206 ? 26.737 -4.525 -16.629 1.00 44.16 206 ALA A N 1
ATOM 1629 C CA . ALA A 1 206 ? 27.062 -4.018 -17.960 1.00 44.16 206 ALA A CA 1
ATOM 1630 C C . ALA A 1 206 ? 28.559 -3.691 -18.045 1.00 44.16 206 ALA A C 1
ATOM 1632 O O . ALA A 1 206 ? 28.947 -2.609 -18.475 1.00 44.16 206 ALA A O 1
ATOM 1633 N N . THR A 1 207 ? 29.424 -4.598 -17.587 1.00 41.28 207 THR A N 1
ATOM 1634 C CA . THR A 1 207 ? 30.845 -4.499 -17.921 1.00 41.28 207 THR A CA 1
ATOM 1635 C C . THR A 1 207 ? 31.008 -4.868 -19.385 1.00 41.28 207 THR A C 1
ATOM 1637 O O . THR A 1 207 ? 30.864 -6.030 -19.766 1.00 41.28 207 THR A O 1
ATOM 1640 N N . GLU A 1 208 ? 31.229 -3.824 -20.176 1.00 45.09 208 GLU A N 1
ATOM 1641 C CA . GLU A 1 208 ? 31.841 -3.795 -21.499 1.00 45.09 208 GLU A CA 1
ATOM 1642 C C . GLU A 1 208 ? 32.484 -5.128 -21.895 1.00 45.09 208 GLU A C 1
ATOM 1644 O O . GLU A 1 208 ? 33.486 -5.544 -21.318 1.00 45.09 208 GLU A O 1
ATOM 1649 N N . THR A 1 209 ? 31.945 -5.787 -22.921 1.00 45.38 209 THR A N 1
ATOM 1650 C CA . THR A 1 209 ? 32.748 -6.713 -23.720 1.00 45.38 209 THR A CA 1
ATOM 1651 C C . THR A 1 209 ? 33.792 -5.878 -24.464 1.00 45.38 209 THR A C 1
ATOM 1653 O O . THR A 1 209 ? 33.413 -5.103 -25.350 1.00 45.38 209 THR A O 1
ATOM 1656 N N . PRO A 1 210 ? 35.093 -5.999 -24.146 1.00 58.16 210 PRO A N 1
ATOM 1657 C CA . PRO A 1 210 ? 36.128 -5.251 -24.828 1.00 58.16 210 PRO A CA 1
ATOM 1658 C C . PRO A 1 210 ? 36.478 -6.010 -26.105 1.00 58.16 210 PRO A C 1
ATOM 1660 O O . PRO A 1 210 ? 37.283 -6.932 -26.081 1.00 58.16 210 PRO A O 1
ATOM 1663 N N . SER A 1 211 ? 35.835 -5.675 -27.220 1.00 55.25 211 SER A N 1
ATOM 1664 C CA . SER A 1 211 ? 36.334 -6.020 -28.556 1.00 55.25 211 SER A CA 1
ATOM 1665 C C . SER A 1 211 ? 35.430 -5.405 -29.615 1.00 55.25 211 SER A C 1
ATOM 1667 O O . SER A 1 211 ? 34.247 -5.721 -29.697 1.00 55.25 211 SER A O 1
ATOM 1669 N N . GLY A 1 212 ? 36.007 -4.525 -30.427 1.00 53.59 212 GLY A N 1
ATOM 1670 C CA . GLY A 1 212 ? 35.304 -3.701 -31.396 1.00 53.59 212 GLY A CA 1
ATOM 1671 C C . GLY A 1 212 ? 34.523 -4.446 -32.486 1.00 53.59 212 GLY A C 1
ATOM 1672 O O . GLY A 1 212 ? 34.708 -5.633 -32.741 1.00 53.59 212 GLY A O 1
ATOM 1673 N N . ARG A 1 213 ? 33.717 -3.631 -33.184 1.00 45.03 213 ARG A N 1
ATOM 1674 C CA . ARG A 1 213 ? 32.754 -3.906 -34.271 1.00 45.03 213 ARG A CA 1
ATOM 1675 C C . ARG A 1 213 ? 31.336 -4.244 -33.820 1.00 45.03 213 ARG A C 1
ATOM 1677 O O . ARG A 1 213 ? 30.915 -5.393 -33.782 1.00 45.03 213 ARG A O 1
ATOM 1684 N N . HIS A 1 214 ? 30.541 -3.188 -33.676 1.00 39.59 214 HIS A N 1
ATOM 1685 C CA . HIS A 1 214 ? 29.098 -3.279 -33.854 1.00 39.59 214 HIS A CA 1
ATOM 1686 C C . HIS A 1 214 ? 28.767 -3.358 -35.350 1.00 39.59 214 HIS A C 1
ATOM 1688 O O . HIS A 1 214 ? 28.576 -2.345 -36.016 1.00 39.59 214 HIS A O 1
ATOM 1694 N N . THR A 1 215 ? 28.690 -4.569 -35.897 1.00 40.25 215 THR A N 1
ATOM 1695 C CA . THR A 1 215 ? 27.874 -4.821 -37.091 1.00 40.25 215 THR A CA 1
ATOM 1696 C C . THR A 1 215 ? 26.447 -5.101 -36.636 1.00 40.25 215 THR A C 1
ATOM 1698 O O . THR A 1 215 ? 26.157 -6.191 -36.146 1.00 40.25 215 THR A O 1
ATOM 1701 N N . TYR A 1 216 ? 25.550 -4.128 -36.808 1.00 41.72 216 TYR A N 1
ATOM 1702 C CA . TYR A 1 216 ? 24.109 -4.365 -36.738 1.00 41.72 216 TYR A CA 1
ATOM 1703 C C . TYR A 1 216 ? 23.697 -5.201 -37.952 1.00 41.72 216 TYR A C 1
ATOM 1705 O O . TYR A 1 216 ? 23.425 -4.676 -39.029 1.00 41.72 216 TYR A O 1
ATOM 1713 N N . ARG A 1 217 ? 23.677 -6.524 -37.792 1.00 39.97 217 ARG A N 1
ATOM 1714 C CA . ARG A 1 217 ? 23.037 -7.422 -38.752 1.00 39.97 217 ARG A CA 1
ATOM 1715 C C . ARG A 1 217 ? 21.598 -7.631 -38.289 1.00 39.97 217 ARG A C 1
ATOM 1717 O O . ARG A 1 217 ? 21.338 -8.471 -37.435 1.00 39.97 217 ARG A O 1
ATOM 1724 N N . GLN A 1 218 ? 20.670 -6.845 -38.839 1.00 49.97 218 GLN A N 1
ATOM 1725 C CA . GLN A 1 218 ? 19.249 -7.195 -38.828 1.00 49.97 218 GLN A CA 1
ATOM 1726 C C . GLN A 1 218 ? 19.105 -8.533 -39.557 1.00 49.97 218 GLN A C 1
ATOM 1728 O O . GLN A 1 218 ? 19.284 -8.616 -40.770 1.00 49.97 218 GLN A O 1
ATOM 1733 N N . GLY A 1 219 ? 18.850 -9.599 -38.808 1.00 36.16 219 GLY A N 1
ATOM 1734 C CA . GLY A 1 219 ? 18.717 -10.933 -39.361 1.00 36.16 219 GLY A CA 1
ATOM 1735 C C . GLY A 1 219 ? 17.756 -11.765 -38.535 1.00 36.16 219 GLY A C 1
ATOM 1736 O O . GLY A 1 219 ? 18.117 -12.228 -37.463 1.00 36.16 219 GLY A O 1
ATOM 1737 N N . GLY A 1 220 ? 16.571 -11.991 -39.099 1.00 36.97 220 GLY A N 1
ATOM 1738 C CA . GLY A 1 220 ? 15.826 -13.228 -38.904 1.00 36.97 220 GLY A CA 1
ATOM 1739 C C . GLY A 1 220 ? 14.999 -13.324 -37.628 1.00 36.97 220 GLY A C 1
ATOM 1740 O O . GLY A 1 220 ? 15.490 -13.641 -36.551 1.00 36.97 220 GLY A O 1
ATOM 1741 N N . THR A 1 221 ? 13.694 -13.178 -37.813 1.00 52.09 221 THR A N 1
ATOM 1742 C CA . THR A 1 221 ? 12.644 -13.773 -36.990 1.00 52.09 221 THR A CA 1
ATOM 1743 C C . THR A 1 221 ? 12.976 -15.221 -36.597 1.00 52.09 221 THR A C 1
ATOM 1745 O O . THR A 1 221 ? 12.861 -16.141 -37.406 1.00 52.09 221 THR A O 1
ATOM 1748 N N . ARG A 1 222 ? 13.340 -15.459 -35.330 1.00 39.09 222 ARG A N 1
ATOM 1749 C CA . ARG A 1 222 ? 13.209 -16.787 -34.715 1.00 39.09 222 ARG A CA 1
ATOM 1750 C C . ARG A 1 222 ? 12.880 -16.700 -33.228 1.00 39.09 222 ARG A C 1
ATOM 1752 O O . ARG A 1 222 ? 13.692 -16.342 -32.383 1.00 39.09 222 ARG A O 1
ATOM 1759 N N . LEU A 1 223 ? 11.636 -17.070 -32.961 1.00 42.31 223 LEU A N 1
ATOM 1760 C CA . LEU A 1 223 ? 10.943 -17.154 -31.686 1.00 42.31 223 LEU A CA 1
ATOM 1761 C C . LEU A 1 223 ? 11.453 -18.354 -30.850 1.00 42.31 223 LEU A C 1
ATOM 1763 O O . LEU A 1 223 ? 10.718 -19.319 -30.670 1.00 42.31 223 LEU A O 1
ATOM 1767 N N . GLN A 1 224 ? 12.720 -18.355 -30.406 1.00 39.16 224 GLN A N 1
ATOM 1768 C CA . GLN A 1 224 ? 13.285 -19.474 -29.616 1.00 39.16 224 GLN A CA 1
ATOM 1769 C C . GLN A 1 224 ? 14.229 -19.117 -28.448 1.00 39.16 224 GLN A C 1
ATOM 1771 O O . GLN A 1 224 ? 14.782 -20.025 -27.839 1.00 39.16 224 GLN A O 1
ATOM 1776 N N . HIS A 1 225 ? 14.361 -17.857 -28.032 1.00 36.62 225 HIS A N 1
ATOM 1777 C CA . HIS A 1 225 ? 15.088 -17.527 -26.793 1.00 36.62 225 HIS A CA 1
ATOM 1778 C C . HIS A 1 225 ? 14.134 -16.998 -25.721 1.00 36.62 225 HIS A C 1
ATOM 1780 O O . HIS A 1 225 ? 14.075 -15.810 -25.429 1.00 36.62 225 HIS A O 1
ATOM 1786 N N . PHE A 1 226 ? 13.351 -17.920 -25.165 1.00 41.44 226 PHE A N 1
ATOM 1787 C CA . PHE A 1 226 ? 12.592 -17.722 -23.934 1.00 41.44 226 PHE A CA 1
ATOM 1788 C C . PHE A 1 226 ? 13.489 -18.154 -22.765 1.00 41.44 226 PHE A C 1
ATOM 1790 O O . PHE A 1 226 ? 14.065 -19.238 -22.820 1.00 41.44 226 PHE A O 1
ATOM 1797 N N . LEU A 1 227 ? 13.566 -17.319 -21.723 1.00 34.41 227 LEU A N 1
ATOM 1798 C CA . LEU A 1 227 ? 14.430 -17.398 -20.531 1.00 34.41 227 LEU A CA 1
ATOM 1799 C C . LEU A 1 227 ? 15.816 -16.757 -20.711 1.00 34.41 227 LEU A C 1
ATOM 1801 O O . LEU A 1 227 ? 16.781 -17.380 -21.150 1.00 34.41 227 LEU A O 1
ATOM 1805 N N . GLY A 1 228 ? 15.915 -15.497 -20.279 1.00 35.56 228 GLY A N 1
ATOM 1806 C CA . GLY A 1 228 ? 17.181 -14.826 -19.998 1.00 35.56 228 GLY A CA 1
ATOM 1807 C C . GLY A 1 228 ? 17.916 -15.523 -18.853 1.00 35.56 228 GLY A C 1
ATOM 1808 O O . GLY A 1 228 ? 17.774 -15.167 -17.687 1.00 35.56 228 GLY A O 1
ATOM 1809 N N . VAL A 1 229 ? 18.694 -16.543 -19.202 1.00 33.72 229 VAL A N 1
ATOM 1810 C CA . VAL A 1 229 ? 19.748 -17.114 -18.369 1.00 33.72 229 VAL A CA 1
ATOM 1811 C C . VAL A 1 229 ? 20.912 -16.130 -18.404 1.00 33.72 229 VAL A C 1
ATOM 1813 O O . VAL A 1 229 ? 21.520 -15.925 -19.453 1.00 33.72 229 VAL A O 1
ATOM 1816 N N . VAL A 1 230 ? 21.257 -15.528 -17.266 1.00 33.97 230 VAL A N 1
ATOM 1817 C CA . VAL A 1 230 ? 22.560 -14.870 -17.120 1.00 33.97 230 VAL A CA 1
ATOM 1818 C C . VAL A 1 230 ? 23.611 -15.982 -17.089 1.00 33.97 230 VAL A C 1
ATOM 1820 O O . VAL A 1 230 ? 23.870 -16.580 -16.046 1.00 33.97 230 VAL A O 1
ATOM 1823 N N . GLN A 1 231 ? 24.175 -16.325 -18.249 1.00 35.44 231 GLN A N 1
ATOM 1824 C CA . GLN A 1 231 ? 25.343 -17.197 -18.320 1.00 35.44 231 GLN A CA 1
ATOM 1825 C C . GLN A 1 231 ? 26.574 -16.402 -17.886 1.00 35.44 231 GLN A C 1
ATOM 1827 O O . GLN A 1 231 ? 27.105 -15.589 -18.637 1.00 35.44 231 GLN A O 1
ATOM 1832 N N . VAL A 1 232 ? 27.064 -16.673 -16.679 1.00 35.66 232 VAL A N 1
ATOM 1833 C CA . VAL A 1 232 ? 28.436 -16.323 -16.303 1.00 35.66 232 VAL A CA 1
ATOM 1834 C C . VAL A 1 232 ? 29.347 -17.359 -16.958 1.00 35.66 232 VAL A C 1
ATOM 1836 O O . VAL A 1 232 ? 29.530 -18.457 -16.431 1.00 35.66 232 VAL A O 1
ATOM 1839 N N . GLN A 1 233 ? 29.884 -17.054 -18.141 1.00 36.25 233 GLN A N 1
ATOM 1840 C CA . GLN A 1 233 ? 30.964 -17.857 -18.708 1.00 36.25 233 GLN A CA 1
ATOM 1841 C C . GLN A 1 233 ? 32.267 -17.521 -17.981 1.00 36.25 233 GLN A C 1
ATOM 1843 O O . GLN A 1 233 ? 32.892 -16.491 -18.218 1.00 36.25 233 GLN A O 1
ATOM 1848 N N . SER A 1 234 ? 32.679 -18.419 -17.087 1.00 38.41 234 SER A N 1
ATOM 1849 C CA . SER A 1 234 ? 34.060 -18.475 -16.624 1.00 38.41 234 SER A CA 1
ATOM 1850 C C . SER A 1 234 ? 34.927 -18.922 -17.798 1.00 38.41 234 SER A C 1
ATOM 1852 O O . SER A 1 234 ? 34.880 -20.082 -18.209 1.00 38.41 234 SER A O 1
ATOM 1854 N N . ASN A 1 235 ? 35.695 -17.992 -18.363 1.00 40.34 235 ASN A N 1
ATOM 1855 C CA . ASN A 1 235 ? 36.768 -18.308 -19.299 1.00 40.34 235 ASN A CA 1
ATOM 1856 C C . ASN A 1 235 ? 37.941 -18.893 -18.497 1.00 40.34 235 ASN A C 1
ATOM 1858 O O . ASN A 1 235 ? 38.931 -18.219 -18.224 1.00 40.34 235 ASN A O 1
ATOM 1862 N N . TYR A 1 236 ? 37.806 -20.150 -18.078 1.00 38.22 236 TYR A N 1
ATOM 1863 C CA . TYR A 1 236 ? 38.927 -20.953 -17.608 1.00 38.22 236 TYR A CA 1
ATOM 1864 C C . TYR A 1 236 ? 39.027 -22.210 -18.463 1.00 38.22 236 TYR A C 1
ATOM 1866 O O . TYR A 1 236 ? 38.034 -22.870 -18.765 1.00 38.22 236 TYR A O 1
ATOM 1874 N N . GLY A 1 237 ? 40.240 -22.452 -18.946 1.00 42.62 237 GLY A N 1
ATOM 1875 C CA . GLY A 1 237 ? 40.521 -23.344 -20.055 1.00 42.62 237 GLY A CA 1
ATOM 1876 C C . GLY A 1 237 ? 40.073 -24.794 -19.864 1.00 42.62 237 GLY A C 1
ATOM 1877 O O . GLY A 1 237 ? 40.157 -25.364 -18.785 1.00 42.62 237 GLY A O 1
ATOM 1878 N N . ARG A 1 238 ? 39.692 -25.366 -21.010 1.00 47.28 238 ARG A N 1
ATOM 1879 C CA . ARG A 1 238 ? 39.870 -26.756 -21.460 1.00 47.28 238 ARG A CA 1
ATOM 1880 C C . ARG A 1 238 ? 39.404 -27.899 -20.536 1.00 47.28 238 ARG A C 1
ATOM 1882 O O . ARG A 1 238 ? 40.092 -28.308 -19.617 1.00 47.28 238 ARG A O 1
ATOM 1889 N N . GLN A 1 239 ? 38.320 -28.522 -21.013 1.00 49.53 239 GLN A N 1
ATOM 1890 C CA . GLN A 1 239 ? 37.996 -29.956 -20.963 1.00 49.53 239 GLN A CA 1
ATOM 1891 C C . GLN A 1 239 ? 37.875 -30.617 -19.582 1.00 49.53 239 GLN A C 1
ATOM 1893 O O . GLN A 1 239 ? 38.850 -31.083 -19.010 1.00 49.53 239 GLN A O 1
ATOM 1898 N N . ASN A 1 240 ? 36.627 -30.841 -19.161 1.00 43.38 240 ASN A N 1
ATOM 1899 C CA . ASN A 1 240 ? 36.069 -32.193 -19.081 1.00 43.38 240 ASN A CA 1
ATOM 1900 C C . ASN A 1 240 ? 34.535 -32.136 -19.021 1.00 43.38 240 ASN A C 1
ATOM 1902 O O . ASN A 1 240 ? 33.946 -31.153 -18.580 1.00 43.38 240 ASN A O 1
ATOM 1906 N N . HIS A 1 241 ? 33.903 -33.177 -19.562 1.00 46.94 241 HIS A N 1
ATOM 1907 C CA . HIS A 1 241 ? 32.459 -33.339 -19.747 1.00 46.94 241 HIS A CA 1
ATOM 1908 C C . HIS A 1 241 ? 31.734 -33.467 -18.390 1.00 46.94 241 HIS A C 1
ATOM 1910 O O . HIS A 1 241 ? 31.350 -34.556 -17.975 1.00 46.94 241 HIS A O 1
ATOM 1916 N N . GLU A 1 242 ? 31.545 -32.360 -17.677 1.00 46.75 242 GLU A N 1
ATOM 1917 C CA . GLU A 1 242 ? 30.765 -32.332 -16.439 1.00 46.75 242 GLU A CA 1
ATOM 1918 C C . GLU A 1 242 ? 29.362 -31.776 -16.715 1.00 46.75 242 GLU A C 1
ATOM 1920 O O . GLU A 1 242 ? 29.200 -30.694 -17.285 1.00 46.75 242 GLU A O 1
ATOM 1925 N N . ARG A 1 243 ? 28.327 -32.552 -16.357 1.00 50.53 243 ARG A N 1
ATOM 1926 C CA . ARG A 1 243 ? 26.916 -32.154 -16.475 1.00 50.53 243 ARG A CA 1
ATOM 1927 C C . ARG A 1 243 ? 26.695 -30.843 -15.720 1.00 50.53 243 ARG A C 1
ATOM 1929 O O . ARG A 1 243 ? 26.691 -30.823 -14.490 1.00 50.53 243 ARG A O 1
ATOM 1936 N N . GLN A 1 244 ? 26.465 -29.760 -16.456 1.00 46.41 244 GLN A N 1
ATOM 1937 C CA . GLN A 1 244 ? 26.041 -28.490 -15.881 1.00 46.41 244 GLN A CA 1
ATOM 1938 C C . GLN A 1 244 ? 24.614 -28.626 -15.338 1.00 46.41 244 GLN A C 1
ATOM 1940 O O . GLN A 1 244 ? 23.649 -28.702 -16.093 1.00 46.41 244 GLN A O 1
ATOM 1945 N N . ASN A 1 245 ? 24.482 -28.657 -14.011 1.00 45.03 245 ASN A N 1
ATOM 1946 C CA . ASN A 1 245 ? 23.195 -28.505 -13.340 1.00 45.03 245 ASN A CA 1
ATOM 1947 C C . ASN A 1 245 ? 22.782 -27.030 -13.396 1.00 45.03 245 ASN A C 1
ATOM 1949 O O . ASN A 1 245 ? 23.389 -26.177 -12.741 1.00 45.03 245 ASN A O 1
ATOM 1953 N N . HIS A 1 246 ? 21.752 -26.737 -14.183 1.00 43.09 246 HIS A N 1
ATOM 1954 C CA . HIS A 1 246 ? 21.137 -25.418 -14.247 1.00 43.09 246 HIS A CA 1
ATOM 1955 C C . HIS A 1 246 ? 20.402 -25.136 -12.935 1.00 43.09 246 HIS A C 1
ATOM 1957 O O . HIS A 1 246 ? 19.440 -25.812 -12.602 1.00 43.09 246 HIS A O 1
ATOM 1963 N N . LYS A 1 247 ? 20.858 -24.138 -12.173 1.00 39.31 247 LYS A N 1
ATOM 1964 C CA . LYS A 1 247 ? 20.121 -23.647 -11.003 1.00 39.31 247 LYS A CA 1
ATOM 1965 C C . LYS A 1 247 ? 19.187 -22.531 -11.443 1.00 39.31 247 LYS A C 1
ATOM 1967 O O . LYS A 1 247 ? 19.636 -21.572 -12.072 1.00 39.31 247 LYS A O 1
ATOM 1972 N N . HIS A 1 248 ? 17.918 -22.638 -11.073 1.00 43.00 248 HIS A N 1
ATOM 1973 C CA . HIS A 1 248 ? 16.927 -21.592 -11.295 1.00 43.00 248 HIS A CA 1
ATOM 1974 C C . HIS A 1 248 ? 16.749 -20.778 -10.008 1.00 43.00 248 HIS A C 1
ATOM 1976 O O . HIS A 1 248 ? 16.674 -21.334 -8.909 1.00 43.00 248 HIS A O 1
ATOM 1982 N N . VAL A 1 249 ? 16.710 -19.451 -10.142 1.00 38.72 249 VAL A N 1
ATOM 1983 C CA . VAL A 1 249 ? 16.499 -18.519 -9.025 1.00 38.72 249 VAL A CA 1
ATOM 1984 C C . VAL A 1 249 ? 15.218 -17.742 -9.292 1.00 38.72 249 VAL A C 1
ATOM 1986 O O . VAL A 1 249 ? 15.107 -17.070 -10.317 1.00 38.72 249 VAL A O 1
ATOM 1989 N N . LEU A 1 250 ? 14.257 -17.842 -8.375 1.00 37.22 250 LEU A N 1
ATOM 1990 C CA . LEU A 1 250 ? 12.968 -17.162 -8.457 1.00 37.22 250 LEU A CA 1
ATOM 1991 C C . LEU A 1 250 ? 12.815 -16.226 -7.252 1.00 37.22 250 LEU A C 1
ATOM 1993 O O . LEU A 1 250 ? 13.005 -16.634 -6.104 1.00 37.22 250 LEU A O 1
ATOM 1997 N N . PHE A 1 251 ? 12.485 -14.963 -7.521 1.00 37.34 251 PHE A N 1
ATOM 1998 C CA . PHE A 1 251 ? 12.288 -13.941 -6.495 1.00 37.34 251 PHE A CA 1
ATOM 1999 C C . PHE A 1 251 ? 10.798 -13.759 -6.223 1.00 37.34 251 PHE A C 1
ATOM 2001 O O . PHE A 1 251 ? 10.050 -13.370 -7.121 1.00 37.34 251 PHE A O 1
ATOM 2008 N N . PHE A 1 252 ? 10.379 -13.988 -4.978 1.00 33.19 252 PHE A N 1
ATOM 2009 C CA . PHE A 1 252 ? 9.043 -13.630 -4.511 1.00 33.19 252 PHE A CA 1
ATOM 2010 C C . PHE A 1 252 ? 9.128 -12.398 -3.614 1.00 33.19 252 PHE A C 1
ATOM 2012 O O . PHE A 1 252 ? 9.864 -12.377 -2.623 1.00 33.19 252 PHE A O 1
ATOM 2019 N N . PHE A 1 253 ? 8.353 -11.373 -3.961 1.00 30.89 253 PHE A N 1
ATOM 2020 C CA . PHE A 1 253 ? 8.235 -10.148 -3.179 1.00 30.89 253 PHE A CA 1
ATOM 2021 C C . PHE A 1 253 ? 6.915 -10.172 -2.405 1.00 30.89 253 PHE A C 1
ATOM 2023 O O . PHE A 1 253 ? 5.844 -10.131 -3.008 1.00 30.89 253 PHE A O 1
ATOM 2030 N N . PHE A 1 254 ? 6.999 -10.221 -1.074 1.00 31.94 254 PHE A N 1
ATOM 2031 C CA . PHE A 1 254 ? 5.860 -10.092 -0.162 1.00 31.94 254 PHE A CA 1
ATOM 2032 C C . PHE A 1 254 ? 6.096 -8.883 0.756 1.00 31.94 254 PHE A C 1
ATOM 2034 O O . PHE A 1 254 ? 6.581 -9.006 1.880 1.00 31.94 254 PHE A O 1
ATOM 2041 N N . GLY A 1 255 ? 5.770 -7.683 0.267 1.00 46.41 255 GLY A N 1
ATOM 2042 C CA . GLY A 1 255 ? 5.991 -6.441 1.017 1.00 46.41 255 GLY A CA 1
ATOM 2043 C C . GLY A 1 255 ? 7.488 -6.177 1.285 1.00 46.41 255 GLY A C 1
ATOM 2044 O O . GLY A 1 255 ? 8.286 -6.349 0.366 1.00 46.41 255 GLY A O 1
ATOM 2045 N N . PRO A 1 256 ? 7.903 -5.765 2.505 1.00 28.12 256 PRO A N 1
ATOM 2046 C CA . PRO A 1 256 ? 9.306 -5.457 2.812 1.00 28.12 256 PRO A CA 1
ATOM 2047 C C . PRO A 1 256 ? 10.223 -6.685 2.902 1.00 28.12 256 PRO A C 1
ATOM 2049 O O . PRO A 1 256 ? 11.432 -6.526 3.061 1.00 28.12 256 PRO A O 1
ATOM 2052 N N . PHE A 1 257 ? 9.686 -7.902 2.803 1.00 27.59 257 PHE A N 1
ATOM 2053 C CA . PHE A 1 257 ? 10.473 -9.127 2.870 1.00 27.59 257 PHE A CA 1
ATOM 2054 C C . PHE A 1 257 ? 10.631 -9.738 1.478 1.00 27.59 257 PHE A C 1
ATOM 2056 O O . PHE A 1 257 ? 9.665 -9.943 0.739 1.00 27.59 257 PHE A O 1
ATOM 2063 N N . SER A 1 258 ? 11.883 -10.029 1.130 1.00 28.98 258 SER A N 1
ATOM 2064 C CA . SER A 1 258 ? 12.245 -10.752 -0.087 1.00 28.98 258 SER A CA 1
ATOM 2065 C C . SER A 1 258 ? 12.542 -12.200 0.282 1.00 28.98 258 SER A C 1
ATOM 2067 O O . SER A 1 258 ? 13.392 -12.449 1.137 1.00 28.98 258 SER A O 1
ATOM 2069 N N . ILE A 1 259 ? 11.863 -13.151 -0.359 1.00 31.00 259 ILE A N 1
ATOM 2070 C CA . ILE A 1 259 ? 12.193 -14.575 -0.251 1.00 31.00 259 ILE A CA 1
ATOM 2071 C C . ILE A 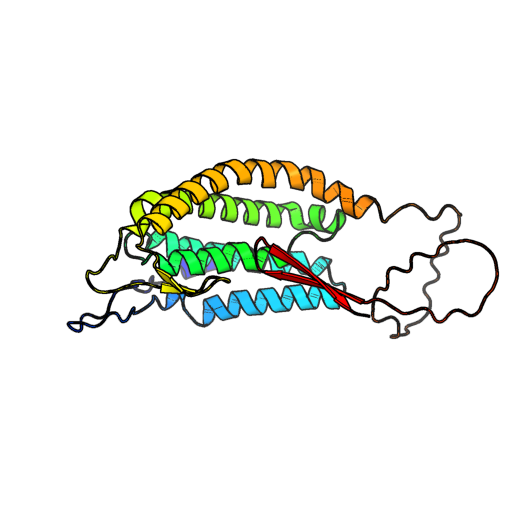1 259 ? 12.884 -14.981 -1.550 1.00 31.00 259 ILE A C 1
ATOM 2073 O O . ILE A 1 259 ? 12.335 -14.816 -2.643 1.00 31.00 259 ILE A O 1
ATOM 2077 N N . VAL A 1 260 ? 14.108 -15.494 -1.418 1.00 32.50 260 VAL A N 1
ATOM 2078 C CA . VAL A 1 260 ? 14.888 -16.039 -2.531 1.00 32.50 260 VAL A CA 1
ATOM 2079 C C . VAL A 1 260 ? 14.738 -17.552 -2.504 1.00 32.50 260 VAL A C 1
ATOM 2081 O O . VAL A 1 260 ? 15.270 -18.217 -1.617 1.00 32.50 260 VAL A O 1
ATOM 2084 N N . CYS A 1 261 ? 14.017 -18.100 -3.478 1.00 31.34 261 CYS A N 1
ATOM 2085 C CA . CYS A 1 261 ? 13.937 -19.541 -3.669 1.00 31.34 261 CYS A CA 1
ATOM 2086 C C . CYS A 1 261 ? 14.936 -19.953 -4.753 1.00 31.34 261 CYS A C 1
ATOM 2088 O O . CYS A 1 261 ? 14.837 -19.525 -5.905 1.00 31.34 261 CYS A O 1
ATOM 2090 N N . VAL A 1 262 ? 15.902 -20.789 -4.370 1.00 36.16 262 VAL A N 1
ATOM 2091 C CA . VAL A 1 262 ? 16.844 -21.440 -5.287 1.00 36.16 262 VAL A CA 1
ATOM 2092 C C . VAL A 1 262 ? 16.478 -22.915 -5.340 1.00 36.16 262 VAL A C 1
ATOM 2094 O O . VAL A 1 262 ? 16.519 -23.582 -4.306 1.00 36.16 262 VAL A O 1
ATOM 2097 N N . TRP A 1 263 ? 16.143 -23.432 -6.521 1.00 42.53 263 TRP A N 1
ATOM 2098 C CA . TRP A 1 263 ? 15.954 -24.871 -6.715 1.00 42.53 263 TRP A CA 1
ATOM 2099 C C . TRP A 1 263 ? 16.971 -25.418 -7.726 1.00 42.53 263 TRP A C 1
ATOM 2101 O O . TRP A 1 263 ? 17.512 -24.677 -8.555 1.00 42.53 263 TRP A O 1
ATOM 2111 N N . ARG A 1 264 ? 17.296 -26.705 -7.570 1.00 41.91 264 ARG A N 1
ATOM 2112 C CA . ARG A 1 264 ? 18.206 -27.460 -8.440 1.00 41.91 264 ARG A CA 1
ATOM 2113 C C . ARG A 1 264 ? 17.436 -28.249 -9.479 1.00 41.91 264 ARG A C 1
ATOM 2115 O O . ARG A 1 264 ? 16.427 -28.865 -9.078 1.00 41.91 264 ARG A O 1
#

Nearest PDB structures (foldseek):
  7x8a-assembly1_D  TM=2.696E-01  e=5.716E+00  Candidatus Scalindua brodae

Organism: Hyaloscypha variabilis (strain UAMH 11265 / GT02V1 / F) (NCBI:txid1149755)

Radius of gyration: 23.96 Å; Cα contacts (8 Å, |Δi|>4): 208; chains: 1; bounding box: 68×54×64 Å

Sequence (264 aa):
MMVWCMIAIFAFLQPALAYTYFSEEPGSCQIIGDADVYGIGIRLGFYLQYISVVLCIIFDRIEDLKAARQGFNAFSLAALINLYRNATKTLPIEWYICIYLVLSIPWAAGPRSKADFNNSYSTLLIQNRLYISILLANLWLAYHGMQIGHKPGCDLRAFYVLGPYSLYTPSALSGAKFGSIIGVILVPIFFIYPMNLVVYPFAVVATETPSGRHTYRQGGTRLQHFLGVVQVQSNYGRQNHERQNHKHVLFFFFGPFSIVCVWR